Protein AF-A0A7G5IHZ6-F1 (afdb_monomer_lite)

Structure (mmCIF, N/CA/C/O backbone):
data_AF-A0A7G5IHZ6-F1
#
_entry.id   AF-A0A7G5IHZ6-F1
#
loop_
_atom_site.group_PDB
_atom_site.id
_atom_site.type_symbol
_atom_site.label_atom_id
_atom_site.label_alt_id
_atom_site.label_comp_id
_atom_site.label_asym_id
_atom_site.label_entity_id
_atom_site.label_seq_id
_atom_site.pdbx_PDB_ins_code
_atom_site.Cartn_x
_atom_site.Cartn_y
_atom_site.Cartn_z
_atom_site.occupancy
_atom_site.B_iso_or_equiv
_atom_site.auth_seq_id
_atom_site.auth_comp_id
_atom_site.auth_asym_id
_atom_site.auth_atom_id
_atom_site.pdbx_PDB_model_num
ATOM 1 N N . MET A 1 1 ? -56.575 31.830 -9.999 1.00 38.91 1 MET A N 1
ATOM 2 C CA . MET A 1 1 ? -55.514 31.131 -10.759 1.00 38.91 1 MET A CA 1
ATOM 3 C C . MET A 1 1 ? -54.528 30.532 -9.760 1.00 38.91 1 MET A C 1
ATOM 5 O O . MET A 1 1 ? -53.920 31.282 -9.012 1.00 38.91 1 MET A O 1
ATOM 9 N N . ARG A 1 2 ? -54.466 29.198 -9.655 1.00 41.72 2 ARG A N 1
ATOM 10 C CA . ARG A 1 2 ? -53.588 28.457 -8.730 1.00 41.72 2 ARG A CA 1
ATOM 11 C C . ARG A 1 2 ? -52.203 28.314 -9.373 1.00 41.72 2 ARG A C 1
ATOM 13 O O . ARG A 1 2 ? -52.106 27.665 -10.407 1.00 41.72 2 ARG A O 1
ATOM 20 N N . PHE A 1 3 ? -51.161 28.897 -8.783 1.00 41.78 3 PHE A N 1
ATOM 21 C CA . PHE A 1 3 ? -49.774 28.654 -9.194 1.00 41.78 3 PHE A CA 1
ATOM 22 C C . PHE A 1 3 ? -49.213 27.476 -8.389 1.00 41.78 3 PHE A C 1
ATOM 24 O O . PHE A 1 3 ? -48.922 27.603 -7.203 1.00 41.78 3 PHE A O 1
ATOM 31 N N . LEU A 1 4 ? -49.114 26.312 -9.031 1.00 46.19 4 LEU A N 1
ATOM 32 C CA . LEU A 1 4 ? -48.366 25.157 -8.533 1.00 46.19 4 LEU A CA 1
ATOM 33 C C . LEU A 1 4 ? -46.871 25.421 -8.760 1.00 46.19 4 LEU A C 1
ATOM 35 O O . LEU A 1 4 ? -46.414 25.434 -9.900 1.00 46.19 4 LEU A O 1
ATOM 39 N N . VAL A 1 5 ? -46.113 25.636 -7.684 1.00 49.06 5 VAL A N 1
ATOM 40 C CA . VAL A 1 5 ? -44.646 25.685 -7.729 1.00 49.06 5 VAL A CA 1
ATOM 41 C C . VAL A 1 5 ? -44.130 24.250 -7.605 1.00 49.06 5 VAL A C 1
ATOM 43 O O . VAL A 1 5 ? -44.208 23.646 -6.539 1.00 49.06 5 VAL A O 1
ATOM 46 N N . LEU A 1 6 ? -43.639 23.685 -8.709 1.00 48.53 6 LEU A N 1
ATOM 47 C CA . LEU A 1 6 ? -42.938 22.400 -8.722 1.00 48.53 6 LEU A CA 1
ATOM 48 C C . LEU A 1 6 ? -41.506 22.607 -8.212 1.00 48.53 6 LEU A C 1
ATOM 50 O O . LEU A 1 6 ? -40.674 23.206 -8.890 1.00 48.53 6 LEU A O 1
ATOM 54 N N . ALA A 1 7 ? -41.223 22.109 -7.010 1.00 50.66 7 ALA A N 1
ATOM 55 C CA . ALA A 1 7 ? -39.874 22.042 -6.466 1.00 50.66 7 ALA A CA 1
ATOM 56 C C . ALA A 1 7 ? -39.077 20.941 -7.189 1.00 50.66 7 ALA A C 1
ATOM 58 O O . ALA A 1 7 ? -39.373 19.754 -7.050 1.00 50.66 7 ALA A O 1
ATOM 59 N N . ALA A 1 8 ? -38.066 21.328 -7.970 1.00 56.44 8 ALA A N 1
ATOM 60 C CA . ALA A 1 8 ? -37.123 20.397 -8.581 1.00 56.44 8 ALA A CA 1
ATOM 61 C C . ALA A 1 8 ? -36.126 19.901 -7.519 1.00 56.44 8 ALA A C 1
ATOM 63 O O . ALA A 1 8 ? -35.251 20.646 -7.080 1.00 56.44 8 ALA A O 1
ATOM 64 N N . MET A 1 9 ? -36.262 18.646 -7.085 1.00 58.38 9 MET A N 1
ATOM 65 C CA . MET A 1 9 ? -35.276 17.998 -6.216 1.00 58.38 9 MET A CA 1
ATOM 66 C C . MET A 1 9 ? -34.010 17.680 -7.024 1.00 58.38 9 MET A C 1
ATOM 68 O O . MET A 1 9 ? -34.030 16.819 -7.903 1.00 58.38 9 MET A O 1
ATOM 72 N N . MET A 1 10 ? -32.897 18.354 -6.722 1.00 58.72 10 MET A N 1
ATOM 73 C CA . MET A 1 10 ? -31.572 17.935 -7.184 1.00 58.72 10 MET A CA 1
ATOM 74 C C . MET A 1 10 ? -31.167 16.675 -6.419 1.00 58.72 10 MET A C 1
ATOM 76 O O . MET A 1 10 ? -30.836 16.730 -5.235 1.00 58.72 10 MET A O 1
ATOM 80 N N . VAL A 1 11 ? -31.206 15.527 -7.091 1.00 57.66 11 VAL A N 1
ATOM 81 C CA . VAL A 1 11 ? -30.676 14.277 -6.547 1.00 57.66 11 VAL A CA 1
ATOM 82 C C . VAL A 1 11 ? -29.153 14.353 -6.626 1.00 57.66 11 VAL A C 1
ATOM 84 O O . VAL A 1 11 ? -28.576 14.297 -7.711 1.00 57.66 11 VAL A O 1
ATOM 87 N N . ALA A 1 12 ? -28.493 14.518 -5.480 1.00 57.91 12 ALA A N 1
ATOM 88 C CA . ALA A 1 12 ? -27.045 14.396 -5.390 1.00 57.91 12 ALA A CA 1
ATOM 89 C C . ALA A 1 12 ? -26.663 12.947 -5.721 1.00 57.91 12 ALA A C 1
ATOM 91 O O . ALA A 1 12 ? -26.963 12.028 -4.959 1.00 57.91 12 ALA A O 1
ATOM 92 N N . VAL A 1 13 ? -26.040 12.736 -6.880 1.00 60.62 13 VAL A N 1
ATOM 93 C CA . VAL A 1 13 ? -25.515 11.425 -7.268 1.00 60.62 13 VAL A CA 1
ATOM 94 C C . VAL A 1 13 ? -24.365 11.114 -6.307 1.00 60.62 13 VAL A C 1
ATOM 96 O O . VAL A 1 13 ? -23.391 11.873 -6.291 1.00 60.62 13 VAL A O 1
ATOM 99 N N . PRO A 1 14 ? -24.440 10.062 -5.471 1.00 50.19 14 PRO A N 1
ATOM 100 C CA . PRO A 1 14 ? -23.305 9.705 -4.642 1.00 50.19 14 PRO A CA 1
ATOM 101 C C . PRO A 1 14 ? -22.165 9.330 -5.587 1.00 50.19 14 PRO A C 1
ATOM 103 O O . PRO A 1 14 ? -22.325 8.470 -6.455 1.00 50.19 14 PRO A O 1
ATOM 106 N N . ALA A 1 15 ? -21.022 10.004 -5.449 1.00 50.72 15 ALA A N 1
ATOM 107 C CA . ALA A 1 15 ? -19.805 9.601 -6.129 1.00 50.72 15 ALA A CA 1
ATOM 108 C C . ALA A 1 15 ? -19.516 8.159 -5.703 1.00 50.72 15 ALA A C 1
ATOM 110 O O . ALA A 1 15 ? -19.152 7.909 -4.553 1.00 50.72 15 ALA A O 1
ATOM 111 N N . LEU A 1 16 ? -19.745 7.200 -6.604 1.00 44.75 16 LEU A N 1
ATOM 112 C CA . LEU A 1 16 ? -19.340 5.821 -6.391 1.00 44.75 16 LEU A CA 1
ATOM 113 C C . LEU A 1 16 ? -17.830 5.858 -6.182 1.00 44.75 16 LEU A C 1
ATOM 115 O O . LEU A 1 16 ? -17.076 6.118 -7.122 1.00 44.75 16 LEU A O 1
ATOM 119 N N . ALA A 1 17 ? -17.403 5.665 -4.934 1.00 45.41 17 ALA A N 1
ATOM 120 C CA . ALA A 1 17 ? -16.009 5.461 -4.596 1.00 45.41 17 ALA A CA 1
ATOM 121 C C . ALA A 1 17 ? -15.526 4.305 -5.472 1.00 45.41 17 ALA A C 1
ATOM 123 O O . ALA A 1 17 ? -15.944 3.160 -5.287 1.00 45.41 17 ALA A O 1
ATOM 124 N N . GLN A 1 18 ? -14.741 4.632 -6.501 1.00 41.44 18 GLN A N 1
ATOM 125 C CA . GLN A 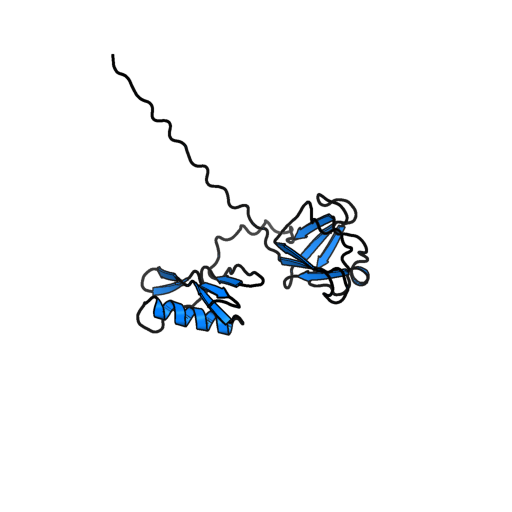1 18 ? -14.278 3.645 -7.459 1.00 41.44 18 GLN A CA 1
ATOM 126 C C . GLN A 1 18 ? -13.545 2.563 -6.662 1.00 41.44 18 GLN A C 1
ATOM 128 O O . GLN A 1 18 ? -12.656 2.915 -5.876 1.00 41.44 18 GLN A O 1
ATOM 133 N N . PRO A 1 19 ? -13.917 1.277 -6.811 1.00 39.81 19 PRO A N 1
ATOM 134 C CA . PRO A 1 19 ? -13.203 0.185 -6.172 1.00 39.81 19 PRO A CA 1
ATOM 135 C C . PRO A 1 19 ? -11.716 0.393 -6.439 1.00 39.81 19 PRO A C 1
ATOM 137 O O . PRO A 1 19 ? -11.330 0.496 -7.599 1.00 39.81 19 PRO A O 1
ATOM 140 N N . GLN A 1 20 ? -10.904 0.550 -5.391 1.00 44.56 20 GLN A N 1
ATOM 141 C CA . GLN A 1 20 ? -9.450 0.538 -5.511 1.00 44.56 20 GLN A CA 1
ATOM 142 C C . GLN A 1 20 ? -9.063 -0.942 -5.567 1.00 44.56 20 GLN A C 1
ATOM 144 O O . GLN A 1 20 ? -9.156 -1.638 -4.553 1.00 44.56 20 GLN A O 1
ATOM 149 N N . PRO A 1 21 ? -8.744 -1.482 -6.744 1.00 48.31 21 PRO A N 1
ATOM 150 C CA . PRO A 1 21 ? -8.313 -2.862 -6.899 1.00 48.31 21 PRO A CA 1
ATOM 151 C C . PRO A 1 21 ? -7.185 -3.195 -5.936 1.00 48.31 21 PRO A C 1
ATOM 153 O O . PRO A 1 21 ? -6.197 -2.471 -5.801 1.00 48.31 21 PRO A O 1
ATOM 156 N N . ARG A 1 22 ? -7.429 -4.297 -5.232 1.00 57.66 22 ARG A N 1
ATOM 157 C CA . ARG A 1 22 ? -6.627 -4.803 -4.131 1.00 57.66 22 ARG A CA 1
ATOM 158 C C . ARG A 1 22 ? -5.325 -5.347 -4.713 1.00 57.66 22 ARG A C 1
ATOM 160 O O . ARG A 1 22 ? -5.353 -6.184 -5.613 1.00 57.66 22 ARG A O 1
ATOM 167 N N . GLY A 1 23 ? -4.217 -4.805 -4.241 1.00 63.53 23 GLY A N 1
ATOM 168 C CA . GLY A 1 23 ? -2.875 -5.141 -4.683 1.00 63.53 23 GLY A CA 1
ATOM 169 C C . GLY A 1 23 ? -1.960 -3.950 -4.460 1.00 63.53 23 GLY A C 1
ATOM 170 O O . GLY A 1 23 ? -2.281 -2.838 -4.899 1.00 63.53 23 GLY A O 1
ATOM 171 N N . ASP A 1 24 ? -0.828 -4.178 -3.806 1.00 76.25 24 ASP A N 1
ATOM 172 C CA . ASP A 1 24 ? 0.210 -3.177 -3.620 1.00 76.25 24 ASP A CA 1
ATOM 173 C C . ASP A 1 24 ? 1.502 -3.591 -4.330 1.00 76.25 24 ASP A C 1
ATOM 175 O O . ASP A 1 24 ? 2.101 -4.624 -4.047 1.00 76.25 24 ASP A O 1
ATOM 179 N N . ALA A 1 25 ? 1.938 -2.770 -5.288 1.00 83.25 25 ALA A N 1
ATOM 180 C CA . ALA A 1 25 ? 3.176 -2.992 -6.023 1.00 83.25 25 ALA A CA 1
ATOM 181 C C . ALA A 1 25 ? 4.076 -1.762 -5.947 1.00 83.25 25 ALA A C 1
ATOM 183 O O . ALA A 1 25 ? 3.670 -0.640 -6.246 1.00 83.25 25 ALA A O 1
ATOM 184 N N . THR A 1 26 ? 5.337 -1.978 -5.586 1.00 87.56 26 THR A N 1
ATOM 185 C CA . THR A 1 26 ? 6.386 -0.958 -5.642 1.00 87.56 26 THR A CA 1
ATOM 186 C C . THR A 1 26 ? 7.418 -1.365 -6.681 1.00 87.56 26 THR A C 1
ATOM 188 O O . THR A 1 26 ? 8.108 -2.372 -6.520 1.00 87.56 26 THR A O 1
ATOM 191 N N . LEU A 1 27 ? 7.522 -0.581 -7.753 1.00 89.81 27 LEU A N 1
ATOM 192 C CA . LEU A 1 27 ? 8.511 -0.768 -8.813 1.00 89.81 27 LEU A CA 1
ATOM 193 C C . LEU A 1 27 ? 9.798 -0.029 -8.451 1.00 89.81 27 LEU A C 1
ATOM 195 O O . LEU A 1 27 ? 9.736 1.083 -7.929 1.00 89.81 27 LEU A O 1
ATOM 199 N N . TYR A 1 28 ? 10.947 -0.615 -8.776 1.00 91.00 28 TYR A N 1
ATOM 200 C CA . TYR A 1 28 ? 12.271 -0.062 -8.500 1.00 91.00 28 TYR A CA 1
ATOM 201 C C . TYR A 1 28 ? 13.127 -0.025 -9.765 1.00 91.00 28 TYR A C 1
ATOM 203 O O . TYR A 1 28 ? 13.091 -0.932 -10.600 1.00 91.00 28 TYR A O 1
ATOM 211 N N . THR A 1 29 ? 13.934 1.025 -9.889 1.00 91.19 29 THR A N 1
ATOM 212 C CA . THR A 1 29 ? 14.836 1.242 -11.033 1.00 91.19 29 THR A CA 1
ATOM 213 C C . THR A 1 29 ? 16.137 0.453 -10.968 1.00 91.19 29 THR A C 1
ATOM 215 O O . THR A 1 29 ? 16.773 0.295 -12.005 1.00 91.19 29 THR A O 1
ATOM 218 N N . SER A 1 30 ? 16.515 -0.084 -9.802 1.00 89.25 30 SER A N 1
ATOM 219 C CA . SER A 1 30 ? 17.695 -0.944 -9.635 1.00 89.25 30 SER A CA 1
ATOM 220 C C . SER A 1 30 ? 17.316 -2.337 -9.112 1.00 89.25 30 SER A C 1
ATOM 222 O O . SER A 1 30 ? 16.230 -2.505 -8.547 1.00 89.25 30 SER A O 1
ATOM 224 N N . PRO A 1 31 ? 18.179 -3.353 -9.300 1.00 90.56 31 PRO A N 1
ATOM 225 C CA . PRO A 1 31 ? 18.013 -4.657 -8.660 1.00 90.56 31 PRO A CA 1
ATOM 226 C C . PRO A 1 31 ? 17.992 -4.554 -7.127 1.00 90.56 31 PRO A C 1
ATOM 228 O O . PRO A 1 31 ? 18.357 -3.522 -6.554 1.00 90.56 31 PRO A O 1
ATOM 231 N N . ASP A 1 32 ? 17.552 -5.624 -6.465 1.00 87.19 32 ASP A N 1
ATOM 232 C CA . ASP A 1 32 ? 17.510 -5.749 -5.000 1.00 87.19 32 ASP A CA 1
ATOM 233 C C . ASP A 1 32 ? 16.704 -4.646 -4.286 1.00 87.19 32 ASP A C 1
ATOM 235 O O . ASP A 1 32 ? 17.007 -4.275 -3.150 1.00 87.19 32 ASP A O 1
ATOM 239 N N . TYR A 1 33 ? 15.654 -4.133 -4.937 1.00 87.75 33 TYR A N 1
ATOM 240 C CA . TYR A 1 33 ? 14.746 -3.108 -4.403 1.00 87.75 33 TYR A CA 1
ATOM 241 C C . TYR A 1 33 ? 15.430 -1.767 -4.102 1.00 87.75 33 TYR A C 1
ATOM 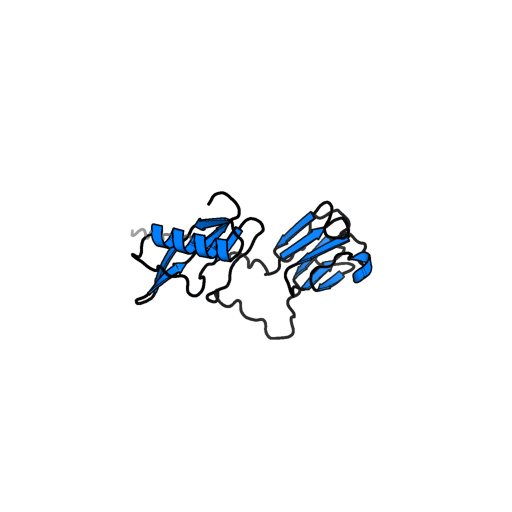243 O O . TYR A 1 33 ? 15.123 -1.103 -3.109 1.00 87.75 33 TYR A O 1
ATOM 251 N N . ARG A 1 34 ? 16.387 -1.367 -4.947 1.00 84.56 34 ARG A N 1
ATOM 252 C CA . ARG A 1 34 ? 17.157 -0.121 -4.794 1.00 84.56 34 ARG A CA 1
ATOM 253 C C . ARG A 1 34 ? 16.806 0.921 -5.862 1.00 84.56 34 ARG A C 1
ATOM 255 O O . ARG A 1 34 ? 16.119 0.637 -6.843 1.00 84.56 34 ARG A O 1
ATOM 262 N N . GLY A 1 35 ? 17.345 2.127 -5.690 1.00 87.62 35 GLY A N 1
ATOM 263 C CA . GLY A 1 35 ? 17.193 3.233 -6.637 1.00 87.62 35 GLY A CA 1
ATOM 264 C C . GLY A 1 35 ? 15.843 3.943 -6.526 1.00 87.62 35 GLY A C 1
ATOM 265 O O . GLY A 1 35 ? 15.123 3.793 -5.540 1.00 87.62 35 GLY A O 1
ATOM 266 N N . GLY A 1 36 ? 15.506 4.732 -7.549 1.00 85.19 36 GLY A N 1
ATOM 267 C CA . GLY A 1 36 ? 14.205 5.390 -7.652 1.00 85.19 36 GLY A CA 1
ATOM 268 C C . GLY A 1 36 ? 13.074 4.364 -7.673 1.00 85.19 36 GLY A C 1
ATOM 269 O O . GLY A 1 36 ? 13.191 3.334 -8.346 1.00 85.19 36 GLY A O 1
ATOM 270 N N . SER A 1 37 ? 12.002 4.647 -6.939 1.00 84.94 37 SER A N 1
ATOM 271 C CA . SER A 1 37 ? 10.865 3.747 -6.782 1.00 84.94 37 SER A CA 1
ATOM 272 C C . SER A 1 37 ? 9.536 4.460 -7.000 1.00 84.94 37 SER A C 1
ATOM 274 O O . SER A 1 37 ? 9.433 5.681 -6.864 1.00 84.94 37 SER A O 1
ATOM 276 N N . LYS A 1 38 ? 8.506 3.695 -7.368 1.00 83.50 38 LYS A N 1
ATOM 277 C CA . LYS A 1 38 ? 7.137 4.200 -7.482 1.00 83.50 38 LYS A CA 1
ATOM 278 C C . LYS A 1 38 ? 6.137 3.159 -7.010 1.00 83.50 38 LYS A C 1
ATOM 280 O O . LYS A 1 38 ? 6.228 1.988 -7.375 1.00 83.50 38 LYS A O 1
ATOM 285 N N . TYR A 1 39 ? 5.203 3.621 -6.188 1.00 83.06 39 TYR A N 1
ATOM 286 C CA . TYR A 1 39 ? 4.139 2.821 -5.601 1.00 83.06 39 TYR A CA 1
ATOM 287 C C . TYR A 1 39 ? 2.880 2.847 -6.467 1.00 83.06 39 TYR A C 1
ATOM 289 O O . TYR A 1 39 ? 2.510 3.892 -7.012 1.00 83.06 39 TYR A O 1
ATOM 297 N N . PHE A 1 40 ? 2.199 1.709 -6.528 1.00 81.69 40 PHE A N 1
ATOM 298 C CA . PHE A 1 40 ? 0.950 1.519 -7.238 1.00 81.69 40 PHE A CA 1
ATOM 299 C C . PHE A 1 40 ? -0.036 0.731 -6.378 1.00 81.69 40 PHE A C 1
ATOM 301 O O . PHE A 1 40 ? 0.241 -0.394 -5.966 1.00 81.69 40 PHE A O 1
ATOM 308 N N . SER A 1 41 ? -1.203 1.334 -6.154 1.00 73.56 41 SER A N 1
ATOM 309 C CA . SER A 1 41 ? -2.396 0.666 -5.643 1.00 73.56 41 SER A CA 1
ATOM 310 C C . SER A 1 41 ? -3.355 0.444 -6.815 1.00 73.56 41 SER A C 1
ATOM 312 O O . SER A 1 41 ? -3.998 1.383 -7.308 1.00 73.56 41 SER A O 1
ATOM 314 N N . GLY A 1 42 ? -3.390 -0.787 -7.327 1.00 75.94 42 GLY A N 1
ATOM 315 C CA . GLY A 1 42 ? -4.259 -1.174 -8.440 1.00 75.94 42 GLY A CA 1
ATOM 316 C C . GLY A 1 42 ? -3.741 -0.941 -9.880 1.00 75.94 42 GLY A C 1
ATOM 317 O O . GLY A 1 42 ? -2.613 -0.492 -10.083 1.00 75.94 42 GLY A O 1
ATOM 318 N N . PRO A 1 43 ? -4.577 -1.228 -10.903 1.00 80.69 43 PRO A N 1
ATOM 319 C CA . PRO A 1 43 ? -4.333 -1.038 -12.303 1.00 80.69 43 PRO A CA 1
ATOM 320 C C . PRO A 1 43 ? -4.104 0.423 -12.626 1.00 80.69 43 PRO A C 1
ATOM 322 O O . PRO A 1 43 ? -4.732 1.342 -12.084 1.00 80.69 43 PRO A O 1
ATOM 325 N N . ARG A 1 44 ? -3.194 0.606 -13.566 1.00 84.50 44 ARG A N 1
ATOM 326 C CA . ARG A 1 44 ? -2.877 1.866 -14.202 1.00 84.50 44 ARG A CA 1
ATOM 327 C C . ARG A 1 44 ? -2.681 1.593 -15.680 1.00 84.50 44 ARG A C 1
ATOM 329 O O . ARG A 1 44 ? -1.741 0.904 -16.071 1.00 84.50 44 ARG A O 1
ATOM 336 N N . GLU A 1 45 ? -3.540 2.197 -16.488 1.00 84.31 45 GLU A N 1
ATOM 337 C CA . GLU A 1 45 ? -3.378 2.236 -17.943 1.00 84.31 45 GLU A CA 1
ATOM 338 C C . GLU A 1 45 ? -2.178 3.089 -18.352 1.00 84.31 45 GLU A C 1
ATOM 340 O O . GLU A 1 45 ? -1.574 2.846 -19.391 1.00 84.31 45 GLU A O 1
ATOM 345 N N . TYR A 1 46 ? -1.805 4.046 -17.503 1.00 88.94 46 TYR A N 1
ATOM 346 C CA . TYR A 1 46 ? -0.599 4.841 -17.633 1.00 88.94 46 TYR A CA 1
ATOM 347 C C . TYR A 1 46 ? 0.148 4.850 -16.303 1.00 88.94 46 TYR A C 1
ATOM 349 O O . TYR A 1 46 ? -0.330 5.386 -15.299 1.00 88.94 46 TYR A O 1
ATOM 357 N N . SER A 1 47 ? 1.327 4.233 -16.273 1.00 84.75 47 SER A N 1
ATOM 358 C CA . SER A 1 47 ? 2.133 4.147 -15.054 1.00 84.75 47 SER A CA 1
ATOM 359 C C . SER A 1 47 ? 2.778 5.491 -14.692 1.00 84.75 47 SER A C 1
ATOM 361 O O . SER A 1 47 ? 3.088 5.731 -13.522 1.00 84.75 47 SER A O 1
ATOM 363 N N . GLY A 1 48 ? 3.042 6.358 -15.682 1.00 83.44 48 GLY A N 1
ATOM 364 C CA . GLY A 1 48 ? 3.883 7.550 -15.542 1.00 83.44 48 GLY A CA 1
ATOM 365 C C . GLY A 1 48 ? 5.262 7.252 -14.938 1.00 83.44 48 GLY A C 1
ATOM 366 O O . GLY A 1 48 ? 5.798 8.083 -14.202 1.00 83.44 48 GLY A O 1
ATOM 367 N N . PHE A 1 49 ? 5.776 6.032 -15.117 1.00 83.19 49 PHE A N 1
ATOM 368 C CA . PHE A 1 49 ? 7.092 5.603 -14.654 1.00 83.19 49 PHE A CA 1
ATOM 369 C C . PHE A 1 49 ? 8.023 5.466 -15.858 1.00 83.19 49 PHE A C 1
ATOM 371 O O . PHE A 1 49 ? 8.071 4.441 -16.530 1.00 83.19 49 PHE A O 1
ATOM 378 N N . ASN A 1 50 ? 8.763 6.538 -16.135 1.00 82.31 50 ASN A N 1
ATOM 379 C CA . ASN A 1 50 ? 9.558 6.672 -17.360 1.00 82.31 50 ASN A CA 1
ATOM 380 C C . ASN A 1 50 ? 10.913 5.949 -17.307 1.00 82.31 50 ASN A C 1
ATOM 382 O O . ASN A 1 50 ? 11.688 6.014 -18.262 1.00 82.31 50 ASN A O 1
ATOM 386 N N . SER A 1 51 ? 11.204 5.263 -16.205 1.00 85.69 51 SER A N 1
ATOM 387 C CA . SER A 1 51 ? 12.461 4.557 -15.984 1.00 85.69 51 SER A CA 1
ATOM 388 C C . SER A 1 51 ? 12.302 3.057 -16.208 1.00 85.69 51 SER A C 1
ATOM 390 O O . SER A 1 51 ? 11.217 2.492 -16.067 1.00 85.69 51 SER A O 1
ATOM 392 N N . VAL A 1 52 ? 13.404 2.398 -16.566 1.00 88.31 52 VAL A N 1
ATOM 393 C CA . VAL A 1 52 ? 13.431 0.937 -16.695 1.00 88.31 52 VAL A CA 1
ATOM 394 C C . VAL A 1 52 ? 13.281 0.320 -15.311 1.00 88.31 52 VAL A C 1
ATOM 396 O O . VAL A 1 52 ? 13.971 0.724 -14.374 1.00 88.31 52 VAL A O 1
ATOM 399 N N . VAL A 1 53 ? 12.386 -0.656 -15.186 1.00 89.81 53 VAL A N 1
ATOM 400 C CA . VAL A 1 53 ? 12.169 -1.364 -13.923 1.00 89.81 53 VAL A CA 1
ATOM 401 C C . VAL A 1 53 ? 13.131 -2.545 -13.854 1.00 89.81 53 VAL A C 1
ATOM 403 O O . VAL A 1 53 ? 13.246 -3.332 -14.794 1.00 89.81 53 VAL A O 1
ATOM 406 N N . ARG A 1 54 ? 13.838 -2.663 -12.732 1.00 92.38 54 ARG A N 1
ATOM 407 C CA . ARG A 1 54 ? 14.803 -3.737 -12.472 1.00 92.38 54 ARG A CA 1
ATOM 408 C C . ARG A 1 54 ? 14.349 -4.678 -11.366 1.00 92.38 54 ARG A C 1
ATOM 410 O O . ARG A 1 54 ? 14.685 -5.850 -11.435 1.00 92.38 54 ARG A O 1
ATOM 417 N N . SER A 1 55 ? 13.582 -4.207 -10.386 1.00 90.44 55 SER A N 1
ATOM 418 C CA . SER A 1 55 ? 13.023 -5.055 -9.328 1.00 90.44 55 SER A CA 1
ATOM 419 C C . SER A 1 55 ? 11.637 -4.575 -8.903 1.00 90.44 55 SER A C 1
ATOM 421 O O . SER A 1 55 ? 11.246 -3.439 -9.184 1.00 90.44 55 SER A O 1
ATOM 423 N N . VAL A 1 56 ? 10.864 -5.450 -8.262 1.00 89.88 56 VAL A N 1
ATOM 424 C CA . VAL A 1 56 ? 9.489 -5.158 -7.837 1.00 89.88 56 VAL A CA 1
ATOM 425 C C . VAL A 1 56 ? 9.169 -5.835 -6.517 1.00 89.88 56 VAL A C 1
ATOM 427 O O . VAL A 1 56 ? 9.417 -7.026 -6.335 1.00 89.88 56 VAL A O 1
ATOM 430 N N . ARG A 1 57 ? 8.584 -5.072 -5.596 1.00 86.56 57 ARG A N 1
ATOM 431 C CA . ARG A 1 57 ? 8.124 -5.567 -4.301 1.00 86.56 57 ARG A CA 1
ATOM 432 C C . ARG A 1 57 ? 6.606 -5.533 -4.241 1.00 86.56 57 ARG A C 1
ATOM 434 O O . ARG A 1 57 ? 6.014 -4.519 -4.596 1.00 86.56 57 ARG A O 1
ATOM 441 N N . MET A 1 58 ? 6.015 -6.630 -3.793 1.00 84.38 58 MET A N 1
ATOM 442 C CA . MET A 1 58 ? 4.568 -6.839 -3.714 1.00 84.38 58 MET A CA 1
ATOM 443 C C . MET A 1 58 ? 4.198 -7.579 -2.427 1.00 84.38 58 MET A C 1
ATOM 445 O O . MET A 1 58 ? 5.072 -8.191 -1.793 1.00 84.38 58 MET A O 1
ATOM 449 N N . GLY A 1 59 ? 2.911 -7.547 -2.072 1.00 70.38 59 GLY A N 1
ATOM 450 C CA . GLY A 1 59 ? 2.332 -8.390 -1.028 1.00 70.38 59 GLY A CA 1
ATOM 451 C C . GLY A 1 59 ? 2.619 -9.884 -1.242 1.00 70.38 59 GLY A C 1
ATOM 452 O O . GLY A 1 59 ? 2.940 -10.333 -2.348 1.00 70.38 59 GLY A O 1
ATOM 453 N N . ARG A 1 60 ? 2.551 -10.677 -0.163 1.00 65.81 60 ARG A N 1
ATOM 454 C CA . ARG A 1 60 ? 2.658 -12.142 -0.279 1.00 65.81 60 ARG A CA 1
ATOM 455 C C . ARG A 1 60 ? 1.499 -12.652 -1.135 1.00 65.81 60 ARG A C 1
ATOM 457 O O . ARG A 1 60 ? 0.379 -12.188 -0.971 1.00 65.81 60 ARG A O 1
ATOM 464 N N . ASP A 1 61 ? 1.809 -13.570 -2.047 1.00 69.25 61 ASP A N 1
ATOM 465 C CA . ASP A 1 61 ? 0.849 -14.222 -2.950 1.00 69.25 61 ASP A CA 1
ATOM 466 C C . ASP A 1 61 ? 0.123 -13.287 -3.936 1.00 69.25 61 ASP A C 1
ATOM 468 O O . ASP A 1 61 ? -0.810 -13.698 -4.627 1.00 69.25 61 ASP A O 1
ATOM 472 N N . GLU A 1 62 ? 0.592 -12.045 -4.087 1.00 75.00 62 GLU A N 1
ATOM 473 C CA . GLU A 1 62 ? 0.104 -11.152 -5.132 1.00 75.00 62 GLU A CA 1
ATOM 474 C C . GLU A 1 62 ? 0.728 -11.473 -6.488 1.00 75.00 62 GLU A C 1
ATOM 476 O O . GLU A 1 62 ? 1.915 -11.792 -6.611 1.00 75.00 62 GLU A O 1
ATOM 481 N N . THR A 1 63 ? -0.083 -11.345 -7.534 1.00 83.25 63 THR A N 1
ATOM 482 C CA . THR A 1 63 ? 0.357 -11.490 -8.919 1.00 83.25 63 THR A CA 1
ATOM 483 C C . THR A 1 63 ? 0.036 -10.217 -9.676 1.00 83.25 63 THR A C 1
ATOM 485 O O . THR A 1 63 ? -1.071 -9.691 -9.577 1.00 83.25 63 THR A O 1
ATOM 488 N N . TRP A 1 64 ? 0.994 -9.731 -10.454 1.00 87.62 64 TRP A N 1
ATOM 489 C CA . TRP A 1 64 ? 0.854 -8.507 -11.229 1.00 87.62 64 TRP A CA 1
ATOM 490 C C . TRP A 1 64 ? 1.279 -8.712 -12.674 1.00 87.62 64 TRP A C 1
ATOM 492 O O . TRP A 1 64 ? 2.279 -9.362 -12.963 1.00 87.62 64 TRP A O 1
ATOM 502 N N . GLU A 1 65 ? 0.528 -8.108 -13.584 1.00 90.31 65 GLU A N 1
ATOM 503 C CA . GLU A 1 65 ? 0.899 -7.968 -14.981 1.00 90.31 65 GLU A CA 1
ATOM 504 C C . GLU A 1 65 ? 1.582 -6.619 -15.174 1.00 90.31 65 GLU A C 1
ATOM 506 O O . GLU A 1 65 ? 1.013 -5.576 -14.840 1.00 90.31 65 GLU A O 1
ATOM 511 N N . LEU A 1 66 ? 2.791 -6.637 -15.726 1.00 91.81 66 LEU A N 1
ATOM 512 C CA . LEU A 1 66 ? 3.540 -5.447 -16.107 1.00 91.81 66 LEU A CA 1
ATOM 513 C C . LEU A 1 66 ? 3.678 -5.428 -17.626 1.00 91.81 66 LEU A C 1
ATOM 515 O O . LEU A 1 66 ? 4.235 -6.362 -18.199 1.00 91.81 66 LEU A O 1
ATOM 519 N N . CYS A 1 67 ? 3.210 -4.364 -18.271 1.00 90.06 67 CYS A N 1
ATOM 520 C CA . CYS A 1 67 ? 3.235 -4.214 -19.722 1.00 90.06 67 CYS A CA 1
ATOM 521 C C . CYS A 1 67 ? 4.150 -3.063 -20.147 1.00 90.06 67 CYS A C 1
ATOM 523 O O . CYS A 1 67 ? 4.217 -2.014 -19.498 1.00 90.06 67 CYS A O 1
ATOM 525 N N . SER A 1 68 ? 4.860 -3.244 -21.261 1.00 91.81 68 SER A N 1
ATOM 526 C CA . SER A 1 68 ? 5.847 -2.269 -21.730 1.00 91.81 68 SER A CA 1
ATOM 527 C C . SER A 1 68 ? 5.246 -0.999 -22.332 1.00 91.81 68 SER A C 1
ATOM 529 O O . SER A 1 68 ? 5.915 0.032 -22.378 1.00 91.81 68 SER A O 1
ATOM 531 N N . ARG A 1 69 ? 3.983 -1.045 -22.773 1.00 88.31 69 ARG A N 1
ATOM 532 C CA . ARG A 1 69 ? 3.240 0.112 -23.290 1.00 88.31 69 ARG A CA 1
ATOM 533 C C . ARG A 1 69 ? 2.042 0.433 -22.404 1.00 88.31 69 ARG A C 1
ATOM 535 O O . ARG A 1 69 ? 1.702 -0.309 -21.486 1.00 88.31 69 ARG A O 1
ATOM 542 N N . GLU A 1 70 ? 1.425 1.568 -22.681 1.00 88.12 70 GLU A N 1
ATOM 543 C CA . GLU A 1 70 ? 0.196 2.032 -22.039 1.00 88.12 70 GLU A CA 1
ATOM 544 C C . GLU A 1 70 ? -0.994 1.126 -22.387 1.00 88.12 70 GLU A C 1
ATOM 546 O O . GLU A 1 70 ? -0.938 0.344 -23.341 1.00 88.12 70 GLU A O 1
ATOM 551 N N . GLN A 1 71 ? -2.076 1.237 -21.614 1.00 83.81 71 GLN A N 1
ATOM 552 C CA . GLN A 1 71 ? -3.344 0.528 -21.823 1.00 83.81 71 GLN A CA 1
ATOM 553 C C . GLN A 1 71 ? -3.187 -1.000 -21.945 1.00 83.81 71 GLN A C 1
ATOM 555 O O . GLN A 1 71 ? -3.885 -1.644 -22.725 1.00 83.81 71 GLN A O 1
ATOM 560 N N . TYR A 1 72 ? -2.252 -1.580 -21.189 1.00 84.31 72 TYR A N 1
ATOM 561 C CA . TYR A 1 72 ? -1.960 -3.020 -21.141 1.00 84.31 72 TYR A CA 1
ATOM 562 C C . TYR A 1 72 ? -1.506 -3.609 -22.481 1.00 84.31 72 TYR A C 1
ATOM 564 O O . TYR A 1 72 ? -1.802 -4.757 -22.805 1.00 84.31 72 TYR A O 1
ATOM 572 N N . ARG A 1 73 ? -0.791 -2.815 -23.288 1.00 85.50 73 ARG A N 1
ATOM 573 C CA . ARG A 1 73 ? -0.297 -3.233 -24.607 1.00 85.50 73 ARG A CA 1
ATOM 574 C C . ARG A 1 73 ? 1.199 -3.551 -24.601 1.00 85.50 73 ARG A C 1
ATOM 576 O O . ARG A 1 73 ? 1.951 -3.199 -23.691 1.00 85.50 73 ARG A O 1
ATOM 583 N N . GLY A 1 74 ? 1.659 -4.126 -25.711 1.00 88.75 74 GLY A N 1
ATOM 584 C CA . GLY A 1 74 ? 3.070 -4.415 -25.951 1.00 88.75 74 GLY A CA 1
ATOM 585 C C . GLY A 1 74 ? 3.500 -5.730 -25.311 1.00 88.75 74 GLY A C 1
ATOM 586 O O . GLY A 1 74 ? 2.780 -6.720 -25.375 1.00 88.75 74 GLY A O 1
ATOM 587 N N . ARG A 1 75 ? 4.698 -5.747 -24.726 1.00 89.38 75 ARG A N 1
ATOM 588 C CA . ARG A 1 75 ? 5.236 -6.929 -24.052 1.00 89.38 75 ARG A CA 1
ATOM 589 C C . ARG A 1 75 ? 4.770 -6.921 -22.604 1.00 89.38 75 ARG A C 1
ATOM 591 O O . ARG A 1 75 ? 5.173 -6.033 -21.857 1.00 89.38 75 ARG A O 1
ATOM 598 N N . CYS A 1 76 ? 3.963 -7.905 -22.226 1.00 88.75 76 CYS A N 1
ATOM 599 C CA . CYS A 1 76 ? 3.486 -8.070 -20.859 1.00 88.75 76 CYS A CA 1
ATOM 600 C C . CYS A 1 76 ? 4.168 -9.266 -20.187 1.00 88.75 76 CYS A C 1
ATOM 602 O O . CYS A 1 76 ? 4.379 -10.304 -20.814 1.00 88.75 76 CYS A O 1
ATOM 604 N N . VAL A 1 77 ? 4.525 -9.116 -18.914 1.00 91.06 77 VAL A N 1
ATOM 605 C CA . VAL A 1 77 ? 5.033 -10.197 -18.064 1.00 91.06 77 VAL A CA 1
ATOM 606 C C . VAL A 1 77 ? 4.186 -10.297 -16.808 1.00 91.06 77 VAL A C 1
ATOM 608 O O . VAL A 1 77 ? 3.781 -9.288 -16.235 1.00 91.06 77 VAL A O 1
ATOM 611 N N . THR A 1 78 ? 3.928 -11.527 -16.380 1.00 91.06 78 THR A N 1
ATOM 612 C CA . THR A 1 78 ? 3.229 -11.807 -15.127 1.00 91.06 78 THR A CA 1
ATOM 613 C C . THR A 1 78 ? 4.253 -12.103 -14.045 1.00 91.06 78 THR A C 1
ATOM 615 O O . THR A 1 78 ? 4.936 -13.123 -14.107 1.00 91.06 78 THR A O 1
ATOM 618 N N . VAL A 1 79 ? 4.351 -11.222 -13.057 1.00 89.31 79 VAL A N 1
ATOM 619 C CA . VAL A 1 79 ? 5.249 -11.358 -11.912 1.00 89.31 79 VAL A CA 1
ATOM 620 C C . VAL A 1 79 ? 4.451 -11.877 -10.726 1.00 89.31 79 VAL A C 1
ATOM 622 O O . VAL A 1 79 ? 3.444 -11.282 -10.342 1.00 89.31 79 VAL A O 1
ATOM 625 N N . ARG A 1 80 ? 4.899 -12.989 -10.144 1.00 85.88 80 ARG A N 1
ATOM 626 C CA . ARG A 1 80 ? 4.298 -13.578 -8.942 1.00 85.88 80 ARG A CA 1
ATOM 627 C C . ARG A 1 80 ? 5.185 -13.289 -7.740 1.00 85.88 80 ARG A C 1
ATOM 629 O O . ARG A 1 80 ? 6.334 -13.727 -7.711 1.00 85.88 80 ARG A O 1
ATOM 636 N N . GLY A 1 81 ? 4.649 -12.573 -6.757 1.00 82.88 81 GLY A N 1
ATOM 637 C CA . GLY A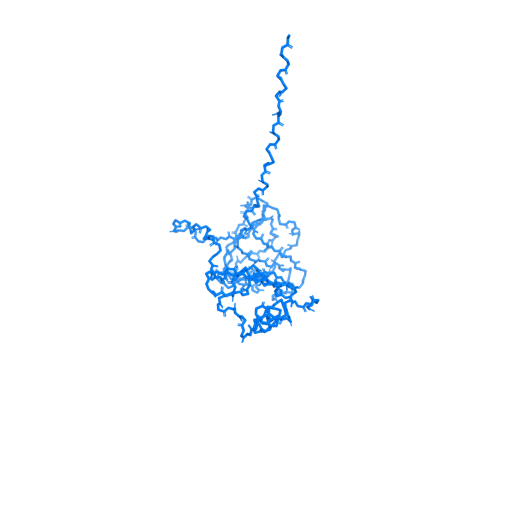 1 81 ? 5.387 -12.153 -5.571 1.00 82.88 81 GLY A CA 1
ATOM 638 C C . GLY A 1 81 ? 6.568 -11.226 -5.878 1.00 82.88 81 GLY A C 1
ATOM 639 O O . GLY A 1 81 ? 6.829 -10.842 -7.015 1.00 82.88 81 GLY A O 1
ATOM 640 N N . SER A 1 82 ? 7.302 -10.836 -4.839 1.00 85.62 82 SER A N 1
ATOM 641 C CA . SER A 1 82 ? 8.425 -9.903 -4.995 1.00 85.62 82 SER A CA 1
ATOM 642 C C . SER A 1 82 ? 9.589 -10.525 -5.785 1.00 85.62 82 SER A C 1
ATOM 644 O O . SER A 1 82 ? 10.007 -11.642 -5.488 1.00 85.62 82 SER A O 1
ATOM 646 N N . SER A 1 83 ? 10.159 -9.774 -6.730 1.00 90.56 83 SER A N 1
ATOM 647 C CA . SER A 1 83 ? 11.317 -10.177 -7.541 1.00 90.56 83 SER A CA 1
ATOM 648 C C . SER A 1 83 ? 12.454 -9.170 -7.395 1.00 90.56 83 SER A C 1
ATOM 650 O O . SER A 1 83 ? 12.266 -7.958 -7.547 1.00 90.56 83 SER A O 1
ATOM 652 N N . ARG A 1 84 ? 13.651 -9.688 -7.098 1.00 89.31 84 ARG A N 1
ATOM 653 C CA . ARG A 1 84 ? 14.875 -8.893 -6.902 1.00 89.31 84 ARG A CA 1
ATOM 654 C C . ARG A 1 84 ? 15.535 -8.497 -8.216 1.00 89.31 84 ARG A C 1
ATOM 656 O O . ARG A 1 84 ? 16.271 -7.513 -8.229 1.00 89.31 84 ARG A O 1
ATOM 663 N N . ASP A 1 85 ? 15.266 -9.229 -9.293 1.00 91.00 85 ASP A N 1
ATOM 664 C CA . ASP A 1 85 ? 15.767 -8.920 -10.627 1.00 91.00 85 ASP A CA 1
ATOM 665 C C . ASP A 1 85 ? 14.789 -9.402 -11.708 1.00 91.00 85 ASP A C 1
ATOM 667 O O . ASP A 1 85 ? 14.786 -10.559 -12.121 1.00 91.00 85 ASP A O 1
ATOM 671 N N . LEU A 1 86 ? 13.990 -8.475 -12.232 1.00 89.88 86 LEU A N 1
ATOM 672 C CA . LEU A 1 86 ? 13.021 -8.738 -13.297 1.00 89.88 86 LEU A CA 1
ATOM 673 C C . LEU A 1 86 ? 13.670 -9.134 -14.625 1.00 89.88 86 LEU A C 1
ATOM 675 O O . LEU A 1 86 ? 13.045 -9.825 -15.434 1.00 89.88 86 LEU A O 1
ATOM 679 N N . SER A 1 87 ? 14.911 -8.703 -14.871 1.00 88.88 87 SER A N 1
ATOM 680 C CA . SER A 1 87 ? 15.637 -9.108 -16.072 1.00 88.88 87 SER A CA 1
ATOM 681 C C . SER A 1 87 ? 16.034 -10.571 -15.984 1.00 88.88 87 SER A C 1
ATOM 683 O O . SER A 1 87 ? 15.966 -11.274 -16.987 1.00 88.88 87 SER A O 1
ATOM 685 N N . ARG A 1 88 ? 16.480 -11.013 -14.808 1.00 89.38 88 ARG A N 1
ATOM 686 C CA . ARG A 1 88 ? 16.909 -12.391 -14.579 1.00 89.38 88 ARG A CA 1
ATOM 687 C C . ARG A 1 88 ? 15.722 -13.341 -14.458 1.00 89.38 88 ARG A C 1
ATOM 689 O O . ARG A 1 88 ? 15.742 -14.399 -15.074 1.00 89.38 88 ARG A O 1
ATOM 696 N N . ASP A 1 89 ? 14.702 -12.942 -13.706 1.00 87.94 89 ASP A N 1
ATOM 697 C CA . ASP A 1 89 ? 13.588 -13.817 -13.336 1.00 87.94 89 ASP A CA 1
ATOM 698 C C . ASP A 1 89 ? 12.534 -13.917 -14.455 1.00 87.94 89 ASP A C 1
ATOM 700 O O . ASP A 1 89 ? 11.951 -14.976 -14.665 1.00 87.94 89 ASP A O 1
ATOM 704 N N . TYR A 1 90 ? 12.304 -12.826 -15.200 1.00 87.38 90 TYR A N 1
ATOM 705 C CA . TYR A 1 90 ? 11.224 -12.727 -16.198 1.00 87.38 90 TYR A CA 1
ATOM 706 C C . TYR A 1 90 ? 11.700 -12.245 -17.576 1.00 87.38 90 TYR A C 1
ATOM 708 O O . TYR A 1 90 ? 10.891 -12.033 -18.483 1.00 87.38 90 TYR A O 1
ATOM 716 N N . GLY A 1 91 ? 13.005 -12.009 -17.757 1.00 87.44 91 GLY A N 1
ATOM 717 C CA . GLY A 1 91 ? 13.543 -11.451 -18.999 1.00 87.44 91 GLY A CA 1
ATOM 718 C C . GLY A 1 91 ? 13.048 -10.032 -19.302 1.00 87.44 91 GLY A C 1
ATOM 719 O O . GLY A 1 91 ? 13.178 -9.572 -20.441 1.00 87.44 91 GLY A O 1
ATOM 720 N N . PHE A 1 92 ? 12.433 -9.343 -18.336 1.00 89.19 92 PHE A N 1
ATOM 721 C CA . PHE A 1 92 ? 11.803 -8.047 -18.551 1.00 89.19 92 PHE A CA 1
ATOM 722 C C . PHE A 1 92 ? 12.849 -6.941 -18.430 1.00 89.19 92 PHE A C 1
ATOM 724 O O . PHE A 1 92 ? 13.442 -6.719 -17.369 1.00 89.19 92 PHE A O 1
ATOM 731 N N . ARG A 1 93 ? 13.122 -6.265 -19.553 1.00 87.81 93 ARG A N 1
ATOM 732 C CA . ARG A 1 93 ? 14.162 -5.228 -19.636 1.00 87.81 93 ARG A CA 1
ATOM 733 C C . ARG A 1 93 ? 13.654 -3.865 -20.063 1.00 87.81 93 ARG A C 1
ATOM 735 O O . ARG A 1 93 ? 14.451 -2.972 -20.336 1.00 87.81 93 ARG A O 1
ATOM 742 N N . ASP A 1 94 ? 12.343 -3.723 -20.036 1.00 87.31 94 ASP A N 1
ATOM 743 C CA . ASP A 1 94 ? 11.620 -2.605 -20.596 1.00 87.31 94 ASP A CA 1
ATOM 744 C C . ASP A 1 94 ? 11.163 -1.632 -19.498 1.00 87.31 94 ASP A C 1
ATOM 746 O O . ASP A 1 94 ? 11.223 -1.905 -18.293 1.00 87.31 94 ASP A O 1
ATOM 750 N N . ARG A 1 95 ? 10.710 -0.453 -19.922 1.00 90.00 95 ARG A N 1
ATOM 751 C CA . ARG A 1 95 ? 9.938 0.446 -19.056 1.00 90.00 95 ARG A CA 1
ATOM 752 C C . ARG A 1 95 ? 8.549 -0.150 -18.864 1.00 90.00 95 ARG A C 1
ATOM 754 O O . ARG A 1 95 ? 8.063 -0.853 -19.743 1.00 90.00 95 ARG A O 1
ATOM 761 N N . VAL A 1 96 ? 7.906 0.141 -17.741 1.00 90.50 96 VAL A N 1
ATOM 762 C CA . VAL A 1 96 ? 6.519 -0.284 -17.511 1.00 90.50 96 VAL A CA 1
ATOM 763 C C . VAL A 1 96 ? 5.612 0.862 -17.924 1.00 90.50 96 VAL A C 1
ATOM 765 O O . VAL A 1 96 ? 5.598 1.882 -17.247 1.00 90.50 96 VAL A O 1
ATOM 768 N N . GLY A 1 97 ? 4.879 0.716 -19.027 1.00 89.38 97 GLY A N 1
ATOM 769 C CA . GLY A 1 97 ? 3.911 1.711 -19.500 1.00 89.38 97 GLY A CA 1
ATOM 770 C C . GLY A 1 97 ? 2.546 1.570 -18.827 1.00 89.38 97 GLY A C 1
ATOM 771 O O . GLY A 1 97 ? 1.866 2.563 -18.583 1.00 89.38 97 GLY A O 1
ATOM 772 N N . SER A 1 98 ? 2.176 0.348 -18.450 1.00 89.12 98 SER A N 1
ATOM 773 C CA . SER A 1 98 ? 0.948 0.040 -17.717 1.00 89.12 98 SER A CA 1
ATOM 774 C C . SER A 1 98 ? 1.129 -1.204 -16.858 1.00 89.12 98 SER A C 1
ATOM 776 O O . SER A 1 98 ? 2.012 -2.027 -17.105 1.00 89.12 98 SER A O 1
ATOM 778 N N . LEU A 1 99 ? 0.315 -1.325 -15.816 1.00 90.12 99 LEU A N 1
ATOM 779 C CA . LEU A 1 99 ? 0.373 -2.457 -14.901 1.00 90.12 99 LEU A CA 1
ATOM 780 C C . LEU A 1 99 ? -0.971 -2.702 -14.242 1.00 90.12 99 LEU A C 1
ATOM 782 O O . LEU A 1 99 ? -1.722 -1.752 -14.031 1.00 90.12 99 LEU A O 1
ATOM 786 N N . ARG A 1 100 ? -1.259 -3.953 -13.885 1.00 86.06 100 ARG A N 1
ATOM 787 C CA . ARG A 1 100 ? -2.470 -4.321 -13.146 1.00 86.06 100 ARG A CA 1
ATOM 788 C C . ARG A 1 100 ? -2.266 -5.546 -12.262 1.00 86.06 100 ARG A C 1
ATOM 790 O O . ARG A 1 100 ? -1.503 -6.431 -12.641 1.00 86.06 100 ARG A O 1
ATOM 797 N N . PRO A 1 101 ? -2.965 -5.637 -11.122 1.00 81.81 101 PRO A N 1
ATOM 798 C CA . PRO A 1 101 ? -3.021 -6.881 -10.377 1.00 81.81 101 PRO A CA 1
ATOM 799 C C . PRO A 1 101 ? -3.772 -7.928 -11.210 1.00 81.81 101 PRO A C 1
ATOM 801 O O . PRO A 1 101 ? -4.831 -7.645 -11.776 1.00 81.81 101 PRO A O 1
ATOM 804 N N . ILE A 1 102 ? -3.221 -9.137 -11.286 1.00 76.75 102 ILE A N 1
ATOM 805 C CA . ILE A 1 102 ? -3.907 -10.309 -11.824 1.00 76.75 102 ILE A CA 1
ATOM 806 C C . ILE A 1 102 ? -4.497 -11.047 -10.631 1.00 76.75 102 ILE A C 1
ATOM 808 O O . ILE A 1 102 ? -3.824 -11.826 -9.958 1.00 76.75 102 ILE A O 1
ATOM 812 N N . VAL A 1 103 ? -5.772 -10.806 -10.362 1.00 61.50 103 VAL A N 1
ATOM 813 C CA . VAL A 1 103 ? -6.562 -11.764 -9.588 1.00 61.50 103 VAL A CA 1
ATOM 814 C C . VAL A 1 103 ? -6.720 -13.016 -10.447 1.00 61.50 103 VAL A C 1
ATOM 816 O O . VAL A 1 103 ? -7.020 -12.906 -11.634 1.00 61.50 103 VAL A O 1
ATOM 819 N N . ALA A 1 104 ? -6.456 -14.198 -9.887 1.00 48.28 104 ALA A N 1
ATOM 820 C CA . ALA A 1 104 ? -6.622 -15.466 -10.591 1.00 48.28 104 ALA A CA 1
ATOM 821 C C . ALA A 1 104 ? -8.101 -15.659 -10.972 1.00 48.28 104 ALA A C 1
ATOM 823 O O . ALA A 1 104 ? -8.908 -16.178 -10.204 1.00 48.28 104 ALA A O 1
ATOM 824 N N . THR A 1 105 ? -8.466 -15.196 -12.164 1.00 40.38 105 THR A N 1
ATOM 825 C CA . THR A 1 105 ? -9.798 -15.329 -12.748 1.00 40.38 105 THR A CA 1
ATOM 826 C C . THR A 1 105 ? -9.985 -16.753 -13.271 1.00 40.38 105 THR A C 1
ATOM 828 O O . THR A 1 105 ? -9.950 -16.982 -14.473 1.00 40.38 105 THR A O 1
ATOM 831 N N . THR A 1 106 ? -10.160 -17.734 -12.385 1.00 38.06 106 THR A N 1
ATOM 832 C CA . THR A 1 106 ? -10.686 -19.064 -12.768 1.00 38.06 106 THR A CA 1
ATOM 833 C C . THR A 1 106 ? -11.721 -19.621 -11.795 1.00 38.06 106 THR A C 1
ATOM 835 O O . THR A 1 106 ? -12.118 -20.772 -11.914 1.00 38.06 106 THR A O 1
ATOM 838 N N . LEU A 1 107 ? -12.229 -18.808 -10.874 1.00 35.84 107 LEU A N 1
ATOM 839 C CA . LEU A 1 107 ? -13.449 -19.109 -10.128 1.00 35.84 107 LEU A CA 1
ATOM 840 C C . LEU A 1 107 ? -14.382 -17.899 -10.249 1.00 35.84 107 LEU A C 1
ATOM 842 O O . LEU A 1 107 ? -13.869 -16.785 -10.416 1.00 35.84 107 LEU A O 1
ATOM 846 N N . PRO A 1 108 ? -15.721 -18.084 -10.224 1.00 38.91 108 PRO A N 1
ATOM 847 C CA . PRO A 1 108 ? -16.659 -16.967 -10.172 1.00 38.91 108 PRO A CA 1
ATOM 848 C C . PRO A 1 108 ? -16.153 -15.988 -9.121 1.00 38.91 108 PRO A C 1
ATOM 850 O O . PRO A 1 108 ? -15.858 -16.389 -7.994 1.00 38.91 108 PRO A O 1
ATOM 853 N N . MET A 1 109 ? -15.921 -14.751 -9.567 1.00 38.84 109 MET A N 1
ATOM 854 C CA . MET A 1 109 ? -15.191 -13.748 -8.803 1.00 38.84 109 MET A CA 1
ATOM 855 C C . MET A 1 109 ? -15.727 -13.721 -7.372 1.00 38.84 109 MET A C 1
ATOM 857 O O . MET A 1 109 ? -16.951 -13.670 -7.206 1.00 38.84 109 MET A O 1
ATOM 861 N N . PRO A 1 110 ? -14.866 -13.759 -6.339 1.00 45.66 110 PRO A N 1
ATOM 862 C CA . PRO A 1 110 ? -15.338 -13.501 -4.997 1.00 45.66 110 PRO A CA 1
ATOM 863 C C . PRO A 1 110 ? -15.988 -12.124 -5.060 1.00 45.66 110 PRO A C 1
ATOM 865 O O . PRO A 1 110 ? -15.324 -11.138 -5.394 1.00 45.66 110 PRO A O 1
ATOM 868 N N . MET A 1 111 ? -17.297 -12.062 -4.812 1.00 40.78 111 MET A N 1
ATOM 869 C CA . MET A 1 111 ? -17.962 -10.793 -4.551 1.00 40.78 111 MET A CA 1
ATOM 870 C C . MET A 1 111 ? -17.081 -10.021 -3.562 1.00 40.78 111 MET A C 1
ATOM 872 O O . MET A 1 111 ? -16.520 -10.658 -2.661 1.00 40.78 111 MET A O 1
ATOM 876 N N . PRO A 1 112 ? -16.926 -8.691 -3.685 1.00 44.84 112 PRO A N 1
ATOM 877 C CA . PRO A 1 112 ? -16.387 -7.911 -2.587 1.00 44.84 112 PRO A CA 1
ATOM 878 C C . PRO A 1 112 ? -17.275 -8.230 -1.387 1.00 44.84 112 PRO A C 1
ATOM 880 O O . PRO A 1 112 ? -18.421 -7.786 -1.328 1.00 44.84 112 PRO A O 1
ATOM 883 N N . GLN A 1 113 ? -16.798 -9.083 -0.481 1.00 42.28 113 GLN A N 1
ATOM 884 C CA . GLN A 1 113 ? -17.485 -9.299 0.775 1.00 42.28 113 GLN A CA 1
ATOM 885 C C . GLN A 1 113 ? -17.500 -7.914 1.429 1.00 42.28 113 GLN A C 1
ATOM 887 O O . GLN A 1 113 ? -16.438 -7.281 1.514 1.00 42.28 113 GLN A O 1
ATOM 892 N N . PRO A 1 114 ? -18.681 -7.376 1.786 1.00 39.62 114 PRO A N 1
ATOM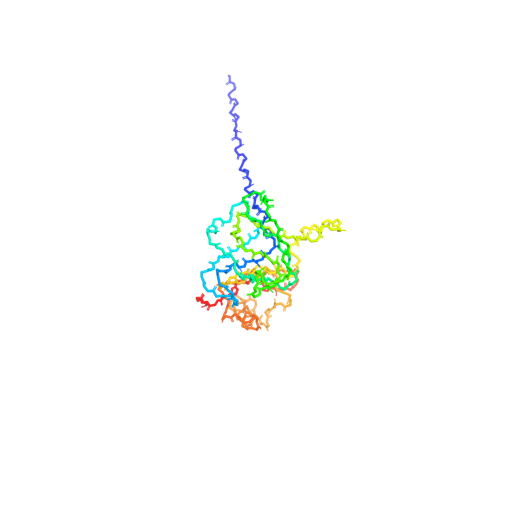 893 C CA . PRO A 1 114 ? -18.750 -6.190 2.625 1.00 39.62 114 PRO A CA 1
ATOM 894 C C . PRO A 1 114 ? -17.848 -6.480 3.816 1.00 39.62 114 PRO A C 1
ATOM 896 O O . PRO A 1 114 ? -18.039 -7.531 4.426 1.00 39.62 114 PRO A O 1
ATOM 899 N N . GLY A 1 115 ? -16.845 -5.618 4.034 1.00 44.38 115 GLY A N 1
ATOM 900 C CA . GLY A 1 115 ? -15.690 -5.859 4.901 1.00 44.38 115 GLY A CA 1
ATOM 901 C C . GLY A 1 115 ? -15.986 -6.886 5.981 1.00 44.38 115 GLY A C 1
ATOM 902 O O . GLY A 1 115 ? -16.718 -6.601 6.936 1.00 44.38 115 GLY A O 1
ATOM 903 N N . GLY A 1 116 ? -15.454 -8.094 5.782 1.00 39.19 116 GLY A N 1
ATOM 904 C CA . GLY A 1 116 ? -15.515 -9.106 6.817 1.00 39.19 116 GLY A CA 1
ATOM 905 C C . GLY A 1 116 ? -14.843 -8.530 8.065 1.00 39.19 116 GLY A C 1
ATOM 906 O O . GLY A 1 116 ? -13.939 -7.694 7.939 1.00 39.19 116 GLY A O 1
ATOM 907 N N . PRO A 1 117 ? -15.281 -8.902 9.276 1.00 43.91 117 PRO A N 1
ATOM 908 C CA . PRO A 1 117 ? -14.619 -8.464 10.499 1.00 43.91 117 PRO A CA 1
ATOM 909 C C . PRO A 1 117 ? -13.135 -8.869 10.435 1.00 43.91 117 PRO A C 1
ATOM 911 O O . PRO A 1 117 ? -12.807 -10.036 10.615 1.00 43.91 117 PRO A O 1
ATOM 914 N N . GLY A 1 118 ? -12.253 -7.921 10.099 1.00 52.00 118 GLY A N 1
ATOM 915 C CA . GLY A 1 118 ? -10.817 -8.156 9.916 1.00 52.00 118 GLY A CA 1
ATOM 916 C C . GLY A 1 118 ? -10.168 -7.535 8.669 1.00 52.00 118 GLY A C 1
ATOM 917 O O . GLY A 1 118 ? -8.943 -7.432 8.644 1.00 52.00 118 GLY A O 1
ATOM 918 N N . ASP A 1 119 ? -10.929 -7.075 7.667 1.00 62.62 119 ASP A N 1
ATOM 919 C CA . ASP A 1 119 ? -10.355 -6.518 6.428 1.00 62.62 119 ASP A CA 1
ATOM 920 C C . ASP A 1 119 ? -9.740 -5.127 6.656 1.00 62.62 119 ASP A C 1
ATOM 922 O O . ASP A 1 119 ? -10.397 -4.090 6.569 1.00 62.62 119 ASP A O 1
ATOM 926 N N . SER A 1 120 ? -8.452 -5.103 6.980 1.00 72.31 120 SER A N 1
ATOM 927 C CA . SER A 1 120 ? -7.696 -3.867 7.175 1.00 72.31 120 SER A CA 1
ATOM 928 C C . SER A 1 120 ? -7.211 -3.261 5.849 1.00 72.31 120 SER A C 1
ATOM 930 O O . SER A 1 120 ? -6.760 -3.982 4.960 1.00 72.31 120 SER A O 1
ATOM 932 N N . LEU A 1 121 ? -7.227 -1.932 5.734 1.00 80.81 121 LEU A N 1
ATOM 933 C CA . LEU A 1 121 ? -6.666 -1.176 4.611 1.00 80.81 121 LEU A CA 1
ATOM 934 C C . LEU A 1 121 ? -5.264 -0.675 4.979 1.00 80.81 121 LEU A C 1
ATOM 936 O O . LEU A 1 121 ? -5.119 0.189 5.843 1.00 80.81 121 LEU A O 1
ATOM 940 N N . ARG A 1 122 ? -4.218 -1.208 4.340 1.00 81.50 122 ARG A N 1
ATOM 941 C CA . ARG A 1 122 ? -2.816 -0.925 4.688 1.00 81.50 122 ARG A CA 1
ATOM 942 C C . ARG A 1 122 ? -2.121 -0.030 3.662 1.00 81.50 122 ARG A C 1
ATOM 944 O O . ARG A 1 122 ? -2.163 -0.301 2.471 1.00 81.50 122 ARG A O 1
ATOM 951 N N . GLY A 1 123 ? -1.423 0.994 4.147 1.00 73.62 123 GLY A N 1
ATOM 952 C CA . GLY A 1 123 ? -0.493 1.833 3.387 1.00 73.62 123 GLY A CA 1
ATOM 953 C C . GLY A 1 123 ? 0.903 1.882 4.028 1.00 73.62 123 GLY A C 1
ATOM 954 O O . GLY A 1 123 ? 1.187 1.180 4.997 1.00 73.62 123 GLY A O 1
ATOM 955 N N . MET A 1 124 ? 1.802 2.726 3.503 1.00 74.31 124 MET A N 1
ATOM 956 C CA . MET A 1 124 ? 3.195 2.823 3.991 1.00 74.31 124 MET A CA 1
ATOM 957 C C . MET A 1 124 ? 3.318 3.456 5.387 1.00 74.31 124 MET A C 1
ATOM 959 O O . MET A 1 124 ? 4.139 3.030 6.202 1.00 74.31 124 MET A O 1
ATOM 963 N N . ALA A 1 125 ? 2.512 4.485 5.654 1.00 79.81 125 ALA A N 1
ATOM 964 C CA . ALA A 1 125 ? 2.570 5.269 6.889 1.00 79.81 125 ALA A CA 1
ATOM 965 C C . ALA A 1 125 ? 1.487 4.888 7.908 1.00 79.81 125 ALA A C 1
ATOM 967 O O . ALA A 1 125 ? 1.608 5.256 9.080 1.00 79.81 125 ALA A O 1
ATOM 968 N N . ALA A 1 126 ? 0.454 4.158 7.473 1.00 86.06 126 ALA A N 1
ATOM 969 C CA . ALA A 1 126 ? -0.690 3.818 8.302 1.00 86.06 126 ALA A CA 1
ATOM 970 C C . ALA A 1 126 ? -1.408 2.542 7.845 1.00 86.06 126 ALA A C 1
ATOM 972 O O . ALA A 1 126 ? -1.297 2.139 6.688 1.00 86.06 126 ALA A O 1
ATOM 973 N N . GLN A 1 127 ? -2.196 1.953 8.740 1.00 87.19 127 GLN A N 1
ATOM 974 C CA . GLN A 1 127 ? -3.130 0.872 8.439 1.00 87.19 127 GLN A CA 1
ATOM 975 C C . GLN A 1 127 ? -4.433 1.090 9.196 1.00 87.19 127 GLN A C 1
ATOM 977 O O . GLN A 1 127 ? -4.426 1.303 10.406 1.00 87.19 127 GLN A O 1
ATOM 982 N N . PHE A 1 128 ? -5.539 1.046 8.467 1.00 89.19 128 PHE A N 1
ATOM 983 C CA . PHE A 1 128 ? -6.877 1.212 9.002 1.00 89.19 128 PHE A CA 1
ATOM 984 C C . PHE A 1 128 ? -7.535 -0.147 9.214 1.00 89.19 128 PHE A C 1
ATOM 986 O O . PHE A 1 128 ? -7.566 -0.969 8.303 1.00 89.19 128 PHE A O 1
ATOM 993 N N . TYR A 1 129 ? -8.078 -0.368 10.403 1.00 85.44 129 TYR A N 1
ATOM 994 C CA . TYR A 1 129 ? -8.809 -1.563 10.791 1.00 85.44 129 TYR A CA 1
ATOM 995 C C . TYR A 1 129 ? -10.252 -1.158 11.096 1.00 85.44 129 TYR A C 1
ATOM 997 O O . TYR A 1 129 ? -10.521 -0.688 12.202 1.00 85.44 129 TYR A O 1
ATOM 1005 N N . PRO A 1 130 ? -11.189 -1.346 10.148 1.00 84.38 130 PRO A N 1
ATOM 1006 C CA . PRO A 1 130 ? -12.593 -1.009 10.374 1.00 84.38 130 PRO A CA 1
ATOM 1007 C C . PRO A 1 130 ? -13.173 -1.790 11.559 1.00 84.38 130 PRO A C 1
ATOM 1009 O O . PRO A 1 130 ? -13.882 -1.245 12.398 1.00 84.38 130 PRO A O 1
ATOM 1012 N N . ARG A 1 131 ? -12.829 -3.082 11.657 1.00 80.06 131 ARG A N 1
ATOM 1013 C CA . ARG A 1 131 ? -13.298 -3.975 12.722 1.00 80.06 131 ARG A CA 1
ATOM 1014 C C . ARG A 1 131 ? -12.225 -4.990 13.125 1.00 80.06 131 ARG A C 1
ATOM 1016 O O . ARG A 1 131 ? -12.206 -6.101 12.596 1.00 80.06 131 ARG A O 1
ATOM 1023 N N . PRO A 1 132 ? -11.307 -4.623 14.028 1.00 77.00 132 PRO A N 1
ATOM 1024 C CA . PRO A 1 132 ? -10.360 -5.579 14.584 1.00 77.00 132 PRO A CA 1
ATOM 1025 C C . PRO A 1 132 ? -11.104 -6.629 15.426 1.00 77.00 132 PRO A C 1
ATOM 1027 O O . PRO A 1 132 ? -11.914 -6.302 16.295 1.00 77.00 132 PRO A O 1
ATOM 1030 N N . VAL A 1 133 ? -10.855 -7.908 15.144 1.00 73.69 133 VAL A N 1
ATOM 1031 C CA . VAL A 1 133 ? -11.507 -9.020 15.849 1.00 73.69 133 VAL A CA 1
ATOM 1032 C C . VAL A 1 133 ? -11.067 -9.070 17.311 1.00 73.69 133 VAL A C 1
ATOM 1034 O O . VAL A 1 133 ? -9.880 -8.989 17.614 1.00 73.69 133 VAL A O 1
ATOM 1037 N N . GLY A 1 134 ? -12.033 -9.198 18.224 1.00 75.44 134 GLY A N 1
ATOM 1038 C CA . GLY A 1 134 ? -11.764 -9.354 19.658 1.00 75.44 134 GLY A CA 1
ATOM 1039 C C . GLY A 1 134 ? -11.207 -8.113 20.363 1.00 75.44 134 GLY A C 1
ATOM 1040 O O . GLY A 1 134 ? -10.778 -8.225 21.508 1.00 75.44 134 GLY A O 1
ATOM 1041 N N . LEU A 1 135 ? -11.207 -6.936 19.723 1.00 82.75 135 LEU A N 1
ATOM 1042 C CA . LEU A 1 135 ? -10.735 -5.712 20.365 1.00 82.75 135 LEU A CA 1
ATOM 1043 C C . LEU A 1 135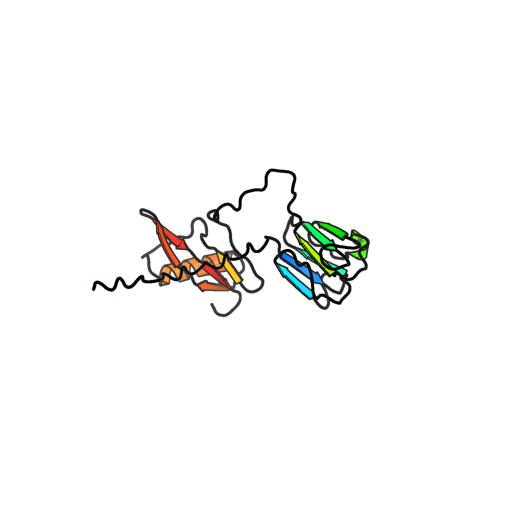 ? -11.854 -5.069 21.192 1.00 82.75 135 LEU A C 1
ATOM 1045 O O . LEU A 1 135 ? -12.816 -4.515 20.655 1.00 82.75 135 LEU A O 1
ATOM 1049 N N . GLN A 1 136 ? -11.719 -5.157 22.511 1.00 84.06 136 GLN A N 1
ATOM 1050 C CA . GLN A 1 136 ? -12.706 -4.686 23.478 1.00 84.06 136 GLN A CA 1
ATOM 1051 C C . GLN A 1 136 ? -12.040 -3.913 24.613 1.00 84.06 136 GLN A C 1
ATOM 1053 O O . GLN A 1 136 ? -10.832 -3.991 24.840 1.00 84.06 136 GLN A O 1
ATOM 1058 N N . CYS A 1 137 ? -12.866 -3.169 25.337 1.00 81.06 137 CYS A N 1
ATOM 1059 C CA . CYS A 1 137 ? -12.464 -2.475 26.543 1.00 81.06 137 CYS A CA 1
ATOM 1060 C C . CYS A 1 137 ? -12.466 -3.416 27.750 1.00 81.06 137 CYS A C 1
ATOM 1062 O O . CYS A 1 137 ? -13.507 -3.955 28.105 1.00 81.06 137 CYS A O 1
ATOM 1064 N N . SER A 1 138 ? -11.326 -3.552 28.432 1.00 69.06 138 SER A N 1
ATOM 1065 C CA . SER A 1 138 ? -11.221 -4.317 29.688 1.00 69.06 138 SER A CA 1
ATOM 1066 C C . SER A 1 138 ? -11.755 -3.562 30.921 1.00 69.06 138 SER A C 1
ATOM 1068 O O . SER A 1 138 ? -11.632 -4.052 32.039 1.00 69.06 138 SER A O 1
ATOM 1070 N N . GLY A 1 139 ? -12.299 -2.353 30.743 1.00 70.00 139 GLY A N 1
ATOM 1071 C CA . GLY A 1 139 ? -12.762 -1.456 31.806 1.00 70.00 139 GLY A CA 1
ATOM 1072 C C . GLY A 1 139 ? -13.936 -0.580 31.347 1.00 70.00 139 GLY A C 1
ATOM 1073 O O . GLY A 1 139 ? -14.620 -0.946 30.391 1.00 70.00 139 GLY A O 1
ATOM 1074 N N . PRO A 1 140 ? -14.186 0.577 31.993 1.00 77.31 140 PRO A N 1
ATOM 1075 C CA . PRO A 1 140 ? -15.263 1.479 31.597 1.00 77.31 140 PRO A CA 1
ATOM 1076 C C . PRO A 1 140 ? -15.172 1.836 30.113 1.00 77.31 140 PRO A C 1
ATOM 1078 O O . PRO A 1 140 ? -14.097 2.164 29.607 1.00 77.31 140 PRO A O 1
ATOM 1081 N N . VAL A 1 141 ? -16.308 1.781 29.421 1.00 80.19 141 VAL A N 1
ATOM 1082 C CA . VAL A 1 141 ? -16.411 2.058 27.986 1.00 80.19 141 VAL A CA 1
ATOM 1083 C C . VAL A 1 141 ? -16.278 3.565 27.748 1.00 80.19 141 VAL A C 1
ATOM 1085 O O . VAL A 1 141 ? -17.257 4.297 27.627 1.00 80.19 141 VAL A O 1
ATOM 1088 N N . THR A 1 142 ? -15.040 4.046 27.738 1.00 83.38 142 THR A N 1
ATOM 1089 C CA . THR A 1 142 ? -14.686 5.454 27.544 1.00 83.38 142 THR A CA 1
ATOM 1090 C C . THR A 1 142 ? -13.791 5.622 26.323 1.00 83.38 142 THR A C 1
ATOM 1092 O O . THR A 1 142 ? -13.078 4.701 25.916 1.00 83.38 142 THR A O 1
ATOM 1095 N N . GLY A 1 143 ? -13.749 6.838 25.770 1.00 81.25 143 GLY A N 1
ATOM 1096 C CA . GLY A 1 143 ? -12.809 7.169 24.693 1.00 81.25 143 GLY A CA 1
ATOM 1097 C C . GLY A 1 143 ? -11.342 6.927 25.081 1.00 81.25 143 GLY A C 1
ATOM 1098 O O . GLY A 1 143 ? -10.542 6.523 24.240 1.00 81.25 143 GLY A O 1
ATOM 1099 N N . SER A 1 144 ? -10.993 7.083 26.365 1.00 85.81 144 SER A N 1
ATOM 1100 C CA . SER A 1 144 ? -9.654 6.757 26.871 1.00 85.81 144 SER A CA 1
ATOM 1101 C C . SER A 1 144 ? -9.360 5.257 26.827 1.00 85.81 144 SER A C 1
ATOM 1103 O O . SER A 1 144 ? -8.271 4.868 26.412 1.00 85.81 144 SER A O 1
ATOM 1105 N N . CYS A 1 145 ? -10.326 4.408 27.184 1.00 87.56 145 CYS A N 1
ATOM 1106 C CA . CYS A 1 145 ? -10.171 2.964 27.068 1.00 87.56 145 CYS A CA 1
ATOM 1107 C C . CYS A 1 145 ? -9.985 2.532 25.606 1.00 87.56 145 CYS A C 1
ATOM 1109 O O . CYS A 1 145 ? -9.068 1.766 25.304 1.00 87.56 145 CYS A O 1
ATOM 1111 N N . ALA A 1 146 ? -10.795 3.083 24.696 1.00 87.31 146 ALA A N 1
ATOM 1112 C CA . ALA A 1 146 ? -10.683 2.821 23.263 1.00 87.31 146 ALA A CA 1
ATOM 1113 C C . ALA A 1 146 ? -9.281 3.153 22.736 1.00 87.31 146 ALA A C 1
ATOM 1115 O O . ALA A 1 146 ? -8.669 2.327 22.061 1.00 87.31 146 ALA A O 1
ATOM 1116 N N . LYS A 1 147 ? -8.741 4.320 23.116 1.00 89.19 147 LYS A N 1
ATOM 1117 C CA . LYS A 1 147 ? -7.396 4.762 22.727 1.00 89.19 147 LYS A CA 1
ATOM 1118 C C . LYS A 1 147 ? -6.307 3.833 23.261 1.00 89.19 147 LYS A C 1
ATOM 1120 O O . LYS A 1 147 ? -5.426 3.439 22.505 1.00 89.19 147 LYS A O 1
ATOM 1125 N N . VAL A 1 148 ? -6.374 3.445 24.537 1.00 89.44 148 VAL A N 1
ATOM 1126 C CA . VAL A 1 148 ? -5.380 2.545 25.151 1.00 89.44 148 VAL A CA 1
ATOM 1127 C C . VAL A 1 148 ? -5.403 1.162 24.496 1.00 89.44 148 VAL A C 1
ATOM 1129 O O . VAL A 1 148 ? -4.346 0.630 24.149 1.00 89.44 148 VAL A O 1
ATOM 1132 N N . ALA A 1 149 ? -6.593 0.596 24.282 1.00 89.06 149 ALA A N 1
ATOM 1133 C CA . ALA A 1 149 ? -6.760 -0.694 23.618 1.00 89.06 149 ALA A CA 1
ATOM 1134 C C . ALA A 1 149 ? -6.288 -0.647 22.154 1.00 89.06 149 ALA A C 1
ATOM 1136 O O . ALA A 1 149 ? -5.549 -1.528 21.711 1.00 89.06 149 ALA A O 1
ATOM 1137 N N . ALA A 1 150 ? -6.645 0.409 21.419 1.00 90.25 150 ALA A N 1
ATOM 1138 C CA . ALA A 1 150 ? -6.211 0.628 20.043 1.00 90.25 150 ALA A CA 1
ATOM 1139 C C . ALA A 1 150 ? -4.690 0.815 19.931 1.00 90.25 150 ALA A C 1
ATOM 1141 O O . ALA A 1 150 ? -4.063 0.233 19.047 1.00 90.25 150 ALA A O 1
ATOM 1142 N N . ASP A 1 151 ? -4.066 1.563 20.843 1.00 90.94 151 ASP A N 1
ATOM 1143 C CA . ASP A 1 151 ? -2.614 1.746 20.862 1.00 90.94 151 ASP A CA 1
ATOM 1144 C C . ASP A 1 151 ? -1.878 0.429 21.125 1.00 90.94 151 ASP A C 1
ATOM 1146 O O . ASP A 1 151 ? -0.904 0.122 20.435 1.00 90.94 151 ASP A O 1
ATOM 1150 N N . ALA A 1 152 ? -2.349 -0.368 22.090 1.00 87.19 152 ALA A N 1
ATOM 1151 C CA . ALA A 1 152 ? -1.791 -1.689 22.368 1.00 87.19 152 ALA A CA 1
ATOM 1152 C C . ALA A 1 152 ? -1.918 -2.618 21.151 1.00 87.19 152 ALA A C 1
ATOM 1154 O O . ALA A 1 152 ? -0.941 -3.258 20.757 1.00 87.19 152 ALA A O 1
ATOM 1155 N N . PHE A 1 153 ? -3.087 -2.625 20.506 1.00 88.69 153 PHE A N 1
ATOM 1156 C CA . PHE A 1 153 ? -3.328 -3.374 19.277 1.00 88.69 153 PHE A CA 1
ATOM 1157 C C . PHE A 1 153 ? -2.385 -2.945 18.144 1.00 88.69 153 PHE A C 1
ATOM 1159 O O . PHE A 1 153 ? -1.751 -3.787 17.507 1.00 88.69 153 PHE A O 1
ATOM 1166 N N . CYS A 1 154 ? -2.230 -1.642 17.909 1.00 89.12 154 CYS A N 1
ATOM 1167 C CA . CYS A 1 154 ? -1.338 -1.128 16.874 1.00 89.12 154 CYS A CA 1
ATOM 1168 C C . CYS A 1 154 ? 0.128 -1.495 17.140 1.00 89.12 154 CYS A C 1
ATOM 1170 O O . CYS A 1 154 ? 0.822 -1.924 16.214 1.00 89.12 154 CYS A O 1
ATOM 1172 N N . ARG A 1 155 ? 0.587 -1.404 18.396 1.00 88.00 155 ARG A N 1
ATOM 1173 C CA . ARG A 1 155 ? 1.949 -1.802 18.790 1.00 88.00 155 ARG A CA 1
ATOM 1174 C C . ARG A 1 155 ? 2.203 -3.293 18.602 1.00 88.00 155 ARG A C 1
ATOM 1176 O O . ARG A 1 155 ? 3.241 -3.657 18.055 1.00 88.00 155 ARG A O 1
ATOM 1183 N N . ALA A 1 156 ? 1.241 -4.145 18.958 1.00 81.31 156 ALA A N 1
ATOM 1184 C CA . ALA A 1 156 ? 1.333 -5.589 18.726 1.00 81.31 156 ALA A CA 1
ATOM 1185 C C . ALA A 1 156 ? 1.459 -5.942 17.230 1.00 81.31 156 ALA A C 1
ATOM 1187 O O . ALA A 1 156 ? 2.110 -6.920 16.875 1.00 81.31 156 ALA A O 1
ATOM 1188 N N . ASN A 1 157 ? 0.897 -5.109 16.349 1.00 79.69 157 ASN A N 1
ATOM 1189 C CA . ASN A 1 157 ? 0.961 -5.264 14.894 1.00 79.69 157 ASN A CA 1
ATOM 1190 C C . ASN A 1 157 ? 2.132 -4.498 14.233 1.00 79.69 157 ASN A C 1
ATOM 1192 O O . ASN A 1 157 ? 2.170 -4.358 13.008 1.00 79.69 157 ASN A O 1
ATOM 1196 N N . GLY A 1 158 ? 3.098 -4.000 15.017 1.00 81.12 158 GLY A N 1
ATOM 1197 C CA . GLY A 1 158 ? 4.329 -3.376 14.510 1.00 81.12 158 GLY A CA 1
ATOM 1198 C C . GLY A 1 158 ? 4.207 -1.901 14.102 1.00 81.12 158 GLY A C 1
ATOM 1199 O O . GLY A 1 158 ? 5.039 -1.404 13.333 1.00 81.12 158 GLY A O 1
ATOM 1200 N N . TRP A 1 159 ? 3.181 -1.204 14.595 1.00 89.12 159 TRP A N 1
ATOM 1201 C CA . TRP A 1 159 ? 2.996 0.245 14.454 1.00 89.12 159 TRP A CA 1
ATOM 1202 C C . TRP A 1 159 ? 3.362 0.979 15.754 1.00 89.12 159 TRP A C 1
ATOM 1204 O O . TRP A 1 159 ? 3.470 0.363 16.807 1.00 89.12 159 TRP A O 1
ATOM 1214 N N . ASN A 1 160 ? 3.545 2.302 15.708 1.00 87.62 160 ASN A N 1
ATOM 1215 C CA . ASN A 1 160 ? 3.966 3.063 16.896 1.00 87.62 160 ASN A CA 1
ATOM 1216 C C . ASN A 1 160 ? 2.787 3.392 17.830 1.00 87.62 160 ASN A C 1
ATOM 1218 O O . ASN A 1 160 ? 2.947 3.430 19.049 1.00 87.62 160 ASN A O 1
ATOM 1222 N N . GLY A 1 161 ? 1.592 3.564 17.268 1.00 90.38 161 GLY A N 1
ATOM 1223 C CA . GLY A 1 161 ? 0.361 3.788 18.020 1.00 90.38 161 GLY A CA 1
ATOM 1224 C C . GLY A 1 161 ? -0.841 3.968 17.098 1.00 90.38 161 GLY A C 1
ATOM 1225 O O . GLY A 1 161 ? -0.721 3.845 15.875 1.00 90.38 161 GLY A O 1
ATOM 1226 N N . SER A 1 162 ? -1.995 4.253 17.693 1.00 92.56 162 SER A N 1
ATOM 1227 C CA . SER A 1 162 ? -3.218 4.621 16.988 1.00 92.56 162 SER A CA 1
ATOM 1228 C C . SER A 1 162 ? -3.391 6.138 16.978 1.00 92.56 162 SER A C 1
ATOM 1230 O O . SER A 1 162 ? -3.206 6.802 17.995 1.00 92.56 162 SER A O 1
ATOM 1232 N N . ARG A 1 163 ? -3.757 6.691 15.821 1.00 92.88 163 ARG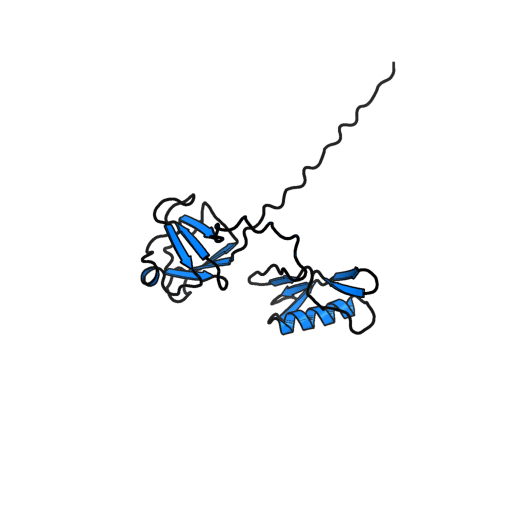 A N 1
ATOM 1233 C CA . ARG A 1 163 ? -4.133 8.105 15.676 1.00 92.88 163 ARG A CA 1
ATOM 1234 C C . ARG A 1 163 ? -5.637 8.318 15.815 1.00 92.88 163 ARG A C 1
ATOM 1236 O O . ARG A 1 163 ? -6.071 9.409 16.167 1.00 92.88 163 ARG A O 1
ATOM 1243 N N . ASN A 1 164 ? -6.419 7.288 15.507 1.00 91.25 164 ASN A N 1
ATOM 1244 C CA . ASN A 1 164 ? -7.867 7.308 15.623 1.00 91.25 164 ASN A CA 1
ATOM 1245 C C . ASN A 1 164 ? -8.384 5.954 16.111 1.00 91.25 164 ASN A C 1
ATOM 1247 O O . ASN A 1 164 ? -7.795 4.916 15.796 1.00 91.25 164 ASN A O 1
ATOM 1251 N N . SER A 1 165 ? -9.490 5.992 16.847 1.00 90.44 165 SER A N 1
ATOM 1252 C CA . SER A 1 165 ? -10.229 4.824 17.322 1.00 90.44 165 SER A CA 1
ATOM 1253 C C . SER A 1 165 ? -11.664 5.228 17.644 1.00 90.44 165 SER A C 1
ATOM 1255 O O . SER A 1 165 ? -11.881 6.282 18.245 1.00 90.44 165 SER A O 1
ATOM 1257 N N . GLY A 1 166 ? -12.622 4.378 17.294 1.00 88.06 166 GLY A N 1
ATOM 1258 C CA . GLY A 1 166 ? -14.032 4.512 17.638 1.00 88.06 166 GLY A CA 1
ATOM 1259 C C . GLY A 1 166 ? -14.489 3.440 18.624 1.00 88.06 166 GLY A C 1
ATOM 1260 O O . GLY A 1 166 ? -13.815 2.432 18.843 1.00 88.06 166 GLY A O 1
ATOM 1261 N N . LEU A 1 167 ? -15.665 3.657 19.204 1.00 87.38 167 LEU A N 1
ATOM 1262 C CA . LEU A 1 167 ? -16.394 2.650 19.966 1.00 87.38 167 LEU A CA 1
ATOM 1263 C C . LEU A 1 167 ? -17.720 2.392 19.268 1.00 87.38 167 LEU A C 1
ATOM 1265 O O . LEU A 1 167 ? -18.457 3.329 18.969 1.00 87.38 167 LEU A O 1
ATOM 1269 N N . GLU A 1 168 ? -18.033 1.123 19.047 1.00 83.69 168 GLU A N 1
ATOM 1270 C CA . GLU A 1 168 ? -19.322 0.706 18.516 1.00 83.69 168 GLU A CA 1
ATOM 1271 C C . GLU A 1 168 ? -19.967 -0.286 19.476 1.00 83.69 168 GLU A C 1
ATOM 1273 O O . GLU A 1 168 ? -19.380 -1.305 19.847 1.00 83.69 168 GLU A O 1
ATOM 1278 N N . THR A 1 169 ? -21.197 0.019 19.881 1.00 81.94 169 THR A N 1
ATOM 1279 C CA . THR A 1 169 ? -22.005 -0.888 20.696 1.00 81.94 169 THR A CA 1
ATOM 1280 C C . THR A 1 169 ? -22.797 -1.792 19.767 1.00 81.94 169 THR A C 1
ATOM 1282 O O . THR A 1 169 ? -23.592 -1.310 18.959 1.00 81.94 169 THR A O 1
ATOM 1285 N N . ARG A 1 170 ? -22.597 -3.108 19.877 1.00 74.00 170 ARG A N 1
ATOM 1286 C CA . ARG A 1 170 ? -23.341 -4.096 19.093 1.00 74.00 170 ARG A CA 1
ATOM 1287 C C . ARG A 1 170 ? -23.995 -5.094 20.037 1.00 74.00 170 ARG A C 1
ATOM 1289 O O . ARG A 1 170 ? -23.346 -5.985 20.573 1.00 74.00 170 ARG A O 1
ATOM 1296 N N . GLY A 1 171 ? -25.300 -4.941 20.236 1.00 78.00 171 GLY A N 1
ATOM 1297 C CA . GLY A 1 171 ? -26.023 -5.723 21.235 1.00 78.00 171 GLY A CA 1
ATOM 1298 C C . GLY A 1 171 ? -25.598 -5.322 22.648 1.00 78.00 171 GLY A C 1
ATOM 1299 O O . GLY A 1 171 ? -25.782 -4.171 23.031 1.00 78.00 171 GLY A O 1
ATOM 1300 N N . ARG A 1 172 ? -25.057 -6.274 23.418 1.00 76.81 172 ARG A N 1
ATOM 1301 C CA . ARG A 1 172 ? -24.593 -6.052 24.803 1.00 76.81 172 ARG A CA 1
ATOM 1302 C C . ARG A 1 172 ? -23.099 -5.756 24.916 1.00 76.81 172 ARG A C 1
ATOM 1304 O O . ARG A 1 172 ? -22.655 -5.347 25.984 1.00 76.81 172 ARG A O 1
ATOM 1311 N N . ASP A 1 173 ? -22.355 -5.939 23.832 1.00 79.06 173 ASP A N 1
ATOM 1312 C CA . ASP A 1 173 ? -20.904 -5.818 23.825 1.00 79.06 173 ASP A CA 1
ATOM 1313 C C . ASP A 1 173 ? -20.473 -4.507 23.168 1.00 79.06 173 ASP A C 1
ATOM 1315 O O . ASP A 1 173 ? -21.073 -4.049 22.186 1.00 79.06 173 ASP A O 1
ATOM 1319 N N . VAL A 1 174 ? -19.401 -3.916 23.699 1.00 81.31 174 VAL A N 1
ATOM 1320 C CA . VAL A 1 174 ? -18.784 -2.726 23.113 1.00 81.31 174 VAL A CA 1
ATOM 1321 C C . VAL A 1 174 ? -17.425 -3.072 22.536 1.00 81.31 174 VAL A C 1
ATOM 1323 O O . VAL A 1 174 ? -16.538 -3.578 23.224 1.00 81.31 174 VAL A O 1
ATOM 1326 N N . PHE A 1 175 ? -17.275 -2.768 21.253 1.00 86.00 175 PHE A N 1
ATOM 1327 C CA . PHE A 1 175 ? -16.093 -3.074 20.468 1.00 86.00 175 PHE A CA 1
ATOM 1328 C C . PHE A 1 175 ? -15.352 -1.795 20.113 1.00 86.00 175 PHE A C 1
ATOM 1330 O O . PHE A 1 175 ? -15.961 -0.757 19.845 1.00 86.00 175 PHE A O 1
ATOM 1337 N N . VAL A 1 176 ? -14.028 -1.892 20.066 1.00 88.44 176 VAL A N 1
ATOM 1338 C CA . VAL A 1 176 ? -13.190 -0.835 19.509 1.00 88.44 176 VAL A CA 1
ATOM 1339 C C . VAL A 1 176 ? -13.130 -1.038 17.998 1.00 88.44 176 VAL A C 1
ATOM 1341 O O . VAL A 1 176 ? -12.751 -2.106 17.516 1.00 88.44 176 VAL A O 1
ATOM 1344 N N . VAL A 1 177 ? -13.528 -0.014 17.252 1.00 87.75 177 VAL A N 1
ATOM 1345 C CA . VAL A 1 177 ? -13.650 -0.033 15.787 1.00 87.75 177 VAL A CA 1
ATOM 1346 C C . VAL A 1 177 ? -12.867 1.123 15.166 1.00 87.75 177 VAL A C 1
ATOM 1348 O O . VAL A 1 177 ? -12.334 1.970 15.883 1.00 87.75 177 VAL A O 1
ATOM 1351 N N . ASP A 1 178 ? -12.775 1.150 13.837 1.00 89.31 178 ASP A N 1
ATOM 1352 C CA . ASP A 1 178 ? -12.181 2.252 13.065 1.00 89.31 178 ASP A CA 1
ATOM 1353 C C . ASP A 1 178 ? -10.773 2.662 13.537 1.00 89.31 178 ASP A C 1
ATOM 1355 O O . ASP A 1 178 ? -10.424 3.845 13.629 1.00 89.31 178 ASP A O 1
ATOM 1359 N N . VAL A 1 179 ? -9.947 1.663 13.855 1.00 90.50 179 VAL A N 1
ATOM 1360 C CA . VAL A 1 179 ? -8.611 1.873 14.413 1.00 90.50 179 VAL A CA 1
ATOM 1361 C C . VAL A 1 179 ? -7.633 2.237 13.302 1.00 90.50 179 VAL A C 1
ATOM 1363 O O . VAL A 1 179 ? -7.378 1.442 12.398 1.00 90.50 179 VAL A O 1
ATOM 1366 N N . LEU A 1 180 ? -7.035 3.426 13.388 1.00 93.19 180 LEU A N 1
ATOM 1367 C CA . LEU A 1 180 ? -5.996 3.876 12.462 1.00 93.19 180 LEU A CA 1
ATOM 1368 C C . LEU A 1 180 ? -4.619 3.786 13.119 1.00 93.19 180 LEU A C 1
ATOM 1370 O O . LEU A 1 180 ? -4.224 4.680 13.869 1.00 93.19 180 LEU A O 1
ATOM 1374 N N . CYS A 1 181 ? -3.869 2.737 12.796 1.00 91.25 181 CYS A N 1
ATOM 1375 C CA . CYS A 1 181 ? -2.490 2.571 13.239 1.00 91.25 181 CYS A CA 1
ATOM 1376 C C . CYS A 1 181 ? -1.536 3.406 12.383 1.00 91.25 181 CYS A C 1
ATOM 1378 O O . CYS A 1 181 ? -1.657 3.399 11.161 1.00 91.25 181 CYS A O 1
ATOM 1380 N N . VAL A 1 182 ? -0.574 4.096 13.002 1.00 91.81 182 VAL A N 1
ATOM 1381 C CA . VAL A 1 182 ? 0.381 4.989 12.321 1.00 91.81 182 VAL A CA 1
ATOM 1382 C C . VAL A 1 182 ? 1.815 4.804 12.830 1.00 91.81 182 VAL A C 1
ATOM 1384 O O . VAL A 1 182 ? 2.053 4.290 13.926 1.00 91.81 182 VAL A O 1
ATOM 1387 N N . ARG A 1 183 ? 2.803 5.231 12.032 1.00 85.06 183 ARG A N 1
ATOM 1388 C CA . ARG A 1 183 ? 4.219 5.303 12.457 1.00 85.06 183 ARG A CA 1
ATOM 1389 C C . ARG A 1 183 ? 4.592 6.623 13.141 1.00 85.06 183 ARG A C 1
ATOM 1391 O O . ARG A 1 183 ? 5.597 6.671 13.838 1.00 85.06 183 ARG A O 1
ATOM 1398 N N . SER A 1 184 ? 3.831 7.695 12.967 1.00 78.25 184 SER A N 1
ATOM 1399 C CA . SER A 1 184 ? 4.136 9.003 13.562 1.00 78.25 184 SER A CA 1
ATOM 1400 C C . SER A 1 184 ? 2.858 9.800 13.836 1.00 78.25 184 SER A C 1
ATOM 1402 O O . SER A 1 184 ? 1.853 9.607 13.152 1.00 78.25 184 SER A O 1
ATOM 1404 N N . GLY A 1 185 ? 2.900 10.683 14.843 1.00 70.94 185 GLY A N 1
ATOM 1405 C CA . GLY A 1 185 ? 1.765 11.530 15.242 1.00 70.94 185 GLY A CA 1
ATOM 1406 C C . GLY A 1 185 ? 0.606 10.761 15.892 1.00 70.94 185 GLY A C 1
ATOM 1407 O O . GLY A 1 185 ? -0.522 10.876 15.411 1.00 70.94 185 GLY A O 1
ATOM 1408 N N . TYR A 1 186 ? 0.912 9.952 16.915 1.00 65.81 186 TYR A N 1
ATOM 1409 C CA . TYR A 1 186 ? -0.021 9.099 17.672 1.00 65.81 186 TYR A CA 1
ATOM 1410 C C . TYR A 1 186 ? -0.418 9.698 19.029 1.00 65.81 186 TYR A C 1
ATOM 1412 O O . TYR A 1 186 ? 0.337 10.567 19.516 1.00 65.81 186 TYR A O 1
#

Secondary structure (DSSP, 8-state):
---------------------S-EEEEEEEGGGEEEEEEEES-BS-----SBP-EEEE-TT-EEEEESSSTT-SSEEEEES-BS-HHHHH---SB-SEEEE---TTSS-----S--TT--EE-SSEEEESS-TT-B-SSS--HHHHHHHHHHHHHHTT-SEEEEEEEEEETTEEEEEEEEEESS--

Foldseek 3Di:
DDDDDDDDDDDDDPPPPPPQPAWKKKFAQAFQRDDDIDIDRFKDLAPVFPHWTFWMAIDQQWKKWFAQAGRNDDDIWIDGHTDRGCCVPPVRGHTGGIMGTDDPPPDDDPDPDPDDQADWDDDDFKIWRQHPPPQAFPDPPDPVSLQVSLQVVLVVVPARGWPDWDWDDDPPGIHIGGTMGGNDDD

Organism: NCBI:txid2759707

Radius of gyration: 22.51 Å; chains: 1; bounding box: 74×50×58 Å

Sequence (186 aa):
MRFLVLAAMMVAVPALAQPQPRGDATLYTSPDYRGGSKYFSGPREYSGFNSVVRSVRMGRDETWELCSREQYRGRCVTVRGSSRDLSRDYGFRDRVGSLRPIVATTLPMPMPQPGGPGDSLRGMAAQFYPRPVGLQCSGPVTGSCAKVAADAFCRANGWNGSRNSGLETRGRDVFVVDVLCVRSGY

InterPro domains:
  IPR011024 Gamma-crystallin-like [SSF49695] (23-103)

pLDDT: mean 76.87, std 16.56, range [35.84, 93.19]